Protein AF-A0A7C3D2A1-F1 (afdb_monomer_lite)

Sequence (240 aa):
MVGFVTWEFLVPFFSLLLLIPVDPVAFTLLFVGFMSLYECGYLVNDSAASCNESGGNRLGGLSIRKIEFCIIRLSLFLLIVISAISILGLNEVFLFIGSVLFTTSLLLLHSSPLLYRRKLMRMFSFTGLASYKYAPYILPFAGVVEGSKILMALFLCYGFPRVLIYGFRKFGGGESRAITAHQMTLQGAAIMAFFPLLVAASSDQTISSNAFFQVWVVSFVAWIGMRTLRKVRRMMAGET

Foldseek 3Di:
DPDPPDPLNVVLLVVCVLQAVDDNVLLVLLVLLLSLVVVLLVVVLLPQPVCVQVNPNPCVPDDDPSVVSNVVSVVSNVVSLVVSCVPQNDVLSVQLVVLSVVLSVLSVVLSDPVCLVPLVVNLVSLLVNLLSVSRNSQCSRLNDPLSNQLSVLSCQQRVVLVSVLVCCSSPNPPCSVVSVVCSVVSNLVSCLVRVVSNNVSGDDNPPCVVVVVVVSVVSVCVVVVVVVVVVVVCVVVVHD

Secondary structure (DSSP, 8-state):
------HHHHHHHHHHHHHS---HHHHHHHHHHHHHHHHHHHHHHHHSGGGGTTT--TTTT----HHHHHHHHHHHHHHHHHHHHHHH-HHHHHHHHHHHHHHHHHHHHHT-HHHHT-HHHHHHHHHHHHHHTTHHHHHHHHHHHHHHHHHHHHIIIIIHHHHHHHHHHHHS-TTHHHHHHTHHHHHHHHHHHHHHHHHHTSS-HHHHHHHHHHHHHHHHHHHHHHHHHHHHHHHHTT--

Radius of gyration: 19.34 Å; chains: 1; bounding box: 50×34×60 Å

pLDDT: mean 75.4, std 14.24, range [28.61, 95.12]

Structure (mmCIF, N/CA/C/O backbone):
data_AF-A0A7C3D2A1-F1
#
_entry.id   AF-A0A7C3D2A1-F1
#
loop_
_atom_site.group_PDB
_atom_site.id
_atom_site.type_symbol
_atom_site.label_atom_id
_atom_site.label_alt_id
_atom_site.label_comp_id
_atom_site.label_asym_id
_atom_site.label_entity_id
_atom_site.label_seq_id
_atom_site.pdbx_PDB_ins_code
_atom_site.Cartn_x
_atom_site.Cartn_y
_atom_site.Cartn_z
_atom_site.occupancy
_atom_site.B_iso_or_equiv
_atom_site.auth_seq_id
_atom_site.auth_comp_id
_atom_site.auth_asym_id
_atom_site.auth_atom_id
_atom_site.pdbx_PDB_model_num
ATOM 1 N N . MET A 1 1 ? 7.903 19.851 -1.828 1.00 28.61 1 MET A N 1
ATOM 2 C CA . MET A 1 1 ? 7.210 19.248 -0.671 1.00 28.61 1 MET A CA 1
ATOM 3 C C . MET A 1 1 ? 7.354 17.735 -0.799 1.00 28.61 1 MET A C 1
ATOM 5 O O . MET A 1 1 ? 6.804 17.173 -1.737 1.00 28.61 1 MET A O 1
ATOM 9 N N . VAL A 1 2 ? 8.192 17.093 0.024 1.00 32.50 2 VAL A N 1
ATOM 10 C CA . VAL A 1 2 ? 8.371 15.627 -0.003 1.00 32.50 2 VAL A CA 1
ATOM 11 C C . VAL A 1 2 ? 7.202 15.017 0.762 1.00 32.50 2 VAL A C 1
ATOM 13 O O . VAL A 1 2 ? 7.265 14.833 1.970 1.00 32.50 2 VAL A O 1
ATOM 16 N N . GLY A 1 3 ? 6.095 14.809 0.060 1.00 39.00 3 GLY A N 1
ATOM 17 C CA . GLY A 1 3 ? 5.045 13.900 0.491 1.00 39.00 3 GLY A CA 1
ATOM 18 C C . GLY A 1 3 ? 5.033 12.749 -0.496 1.00 39.00 3 GLY A C 1
ATOM 19 O O . GLY A 1 3 ? 4.715 12.955 -1.665 1.00 39.00 3 GLY A O 1
ATOM 20 N N . PHE A 1 4 ? 5.373 11.539 -0.051 1.00 53.09 4 PHE A N 1
ATOM 21 C CA . PHE A 1 4 ? 5.237 10.332 -0.879 1.00 53.09 4 PHE A CA 1
ATOM 22 C C . PHE A 1 4 ? 3.767 9.890 -1.015 1.00 53.09 4 PHE A C 1
ATOM 24 O O . PHE A 1 4 ? 3.473 8.840 -1.592 1.00 53.09 4 PHE A O 1
ATOM 31 N N . VAL A 1 5 ? 2.835 10.702 -0.504 1.00 54.78 5 VAL A N 1
ATOM 32 C CA . VAL A 1 5 ? 1.391 10.590 -0.703 1.00 54.78 5 VAL A CA 1
ATOM 33 C C . VAL A 1 5 ? 1.072 10.923 -2.161 1.00 54.78 5 VAL A C 1
ATOM 35 O O . VAL A 1 5 ? 0.779 12.055 -2.535 1.00 54.78 5 VAL A O 1
ATOM 38 N N . THR A 1 6 ? 1.174 9.913 -3.017 1.00 61.84 6 THR A N 1
ATOM 39 C CA . THR A 1 6 ? 0.730 9.999 -4.406 1.00 61.84 6 THR A CA 1
ATOM 40 C C . THR A 1 6 ? -0.774 9.739 -4.498 1.00 61.84 6 THR A C 1
ATOM 42 O O . THR A 1 6 ? -1.384 9.160 -3.592 1.00 61.84 6 THR A O 1
ATOM 45 N N . TRP A 1 7 ? -1.376 10.084 -5.642 1.00 57.16 7 TRP A N 1
ATOM 46 C CA . TRP A 1 7 ? -2.748 9.694 -6.014 1.00 57.16 7 TRP A CA 1
ATOM 47 C C . TRP A 1 7 ? -3.055 8.212 -5.758 1.00 57.16 7 TRP A C 1
ATOM 49 O O . TRP A 1 7 ? -4.189 7.821 -5.515 1.00 57.16 7 TRP A O 1
ATOM 59 N N . GLU A 1 8 ? -2.023 7.380 -5.767 1.00 63.88 8 GLU A N 1
ATOM 60 C CA . GLU A 1 8 ? -2.102 5.941 -5.592 1.00 63.88 8 GLU A CA 1
ATOM 61 C C . GLU A 1 8 ? -2.313 5.495 -4.131 1.00 63.88 8 GLU A C 1
ATOM 63 O O . GLU A 1 8 ? -2.604 4.327 -3.871 1.00 63.88 8 GLU A O 1
ATOM 68 N N . PHE A 1 9 ? -2.136 6.400 -3.170 1.00 65.81 9 PHE A N 1
ATOM 69 C CA . PHE A 1 9 ? -2.576 6.215 -1.788 1.00 65.81 9 PHE A CA 1
ATOM 70 C C . PHE A 1 9 ? -3.923 6.877 -1.546 1.00 65.81 9 PHE A C 1
ATOM 72 O O . PHE A 1 9 ? -4.768 6.283 -0.889 1.00 65.81 9 PHE A O 1
ATOM 79 N N . LEU A 1 10 ? -4.125 8.070 -2.111 1.00 68.12 10 LEU A N 1
ATOM 80 C CA . LEU A 1 10 ? -5.332 8.859 -1.886 1.00 68.12 10 LEU A CA 1
ATOM 81 C C . LEU A 1 10 ? -6.575 8.209 -2.495 1.00 68.12 10 LEU A C 1
ATOM 83 O O . LEU A 1 10 ? -7.600 8.143 -1.830 1.00 68.12 10 LEU A O 1
ATOM 87 N N . VAL A 1 11 ? -6.498 7.682 -3.721 1.00 68.50 11 VAL A N 1
ATOM 88 C CA . VAL A 1 11 ? -7.666 7.069 -4.376 1.00 68.50 11 VAL A CA 1
ATOM 89 C C . VAL A 1 11 ? -8.168 5.839 -3.604 1.00 68.50 11 VAL A C 1
ATOM 91 O O . VAL A 1 11 ? -9.355 5.816 -3.279 1.00 68.50 11 VAL A O 1
ATOM 94 N N . PRO A 1 12 ? -7.323 4.852 -3.235 1.00 70.19 12 PRO A N 1
ATOM 95 C CA . PRO A 1 12 ? -7.759 3.753 -2.373 1.00 70.19 12 PRO A CA 1
ATOM 96 C C . PRO A 1 12 ? -8.243 4.230 -1.003 1.00 70.19 12 PRO A C 1
ATOM 98 O O . PRO A 1 12 ? -9.267 3.752 -0.537 1.00 70.19 12 PRO A O 1
ATOM 101 N N . PHE A 1 13 ? -7.561 5.199 -0.385 1.00 76.69 13 PHE A N 1
ATOM 102 C CA . PHE A 1 13 ? -7.949 5.754 0.914 1.00 76.69 13 PHE A CA 1
ATOM 103 C C . PHE A 1 13 ? -9.364 6.352 0.894 1.00 76.69 13 PHE A C 1
ATOM 105 O O . PHE A 1 13 ? -10.202 5.962 1.702 1.00 76.69 13 PHE A O 1
ATOM 112 N N . PHE A 1 14 ? -9.662 7.236 -0.063 1.00 69.94 14 PHE A N 1
ATOM 113 C CA . PHE A 1 14 ? -10.997 7.823 -0.199 1.00 69.94 14 PHE A CA 1
ATOM 114 C C . PHE A 1 14 ? -12.043 6.788 -0.611 1.00 69.94 14 PHE A C 1
ATOM 116 O O . PHE A 1 14 ? -13.164 6.838 -0.121 1.00 69.94 14 PHE A O 1
ATOM 123 N N . SER A 1 15 ? -11.679 5.818 -1.456 1.00 69.38 15 SER A N 1
ATOM 124 C CA . SER A 1 15 ? -12.588 4.718 -1.802 1.00 69.38 15 SER A CA 1
ATOM 125 C C . SER A 1 15 ? -12.971 3.915 -0.558 1.00 69.38 15 SER A C 1
ATOM 127 O O . SER A 1 15 ? -14.133 3.581 -0.385 1.00 69.38 15 SER A O 1
ATOM 129 N N . LEU A 1 16 ? -12.024 3.652 0.344 1.00 72.25 16 LEU A N 1
ATOM 130 C CA . LEU A 1 16 ? -12.288 2.928 1.587 1.00 72.25 16 LEU A CA 1
ATOM 131 C C . LEU A 1 16 ? -13.117 3.744 2.578 1.00 72.25 16 LEU A C 1
ATOM 133 O O . LEU A 1 16 ? -14.036 3.184 3.159 1.00 72.25 16 LEU A O 1
ATOM 137 N N . LEU A 1 17 ? -12.856 5.048 2.719 1.00 72.94 17 LEU A N 1
ATOM 138 C CA . LEU A 1 17 ? -13.695 5.945 3.527 1.00 72.94 17 LEU A CA 1
ATOM 139 C C . LEU A 1 17 ? -15.156 5.977 3.054 1.00 72.94 17 LEU A C 1
ATOM 141 O O . LEU A 1 17 ? -16.054 6.173 3.863 1.00 72.94 17 LEU A O 1
ATOM 145 N N . LEU A 1 18 ? -15.392 5.813 1.750 1.00 68.38 18 LEU A N 1
ATOM 146 C CA . LEU A 1 18 ? -16.740 5.780 1.176 1.00 68.38 18 LEU A CA 1
ATOM 147 C C . LEU A 1 18 ? -17.407 4.401 1.277 1.00 68.38 18 LEU A C 1
ATOM 149 O O . LEU A 1 18 ? -18.631 4.320 1.256 1.00 68.38 18 LEU A O 1
ATOM 153 N N . LEU A 1 19 ? -16.619 3.324 1.330 1.00 66.50 19 LEU A N 1
ATOM 154 C CA . LEU A 1 19 ? -17.115 1.944 1.258 1.00 66.50 19 LEU A CA 1
ATOM 155 C C . LEU A 1 19 ? -17.215 1.255 2.619 1.00 66.50 19 LEU A C 1
ATOM 157 O O . LEU A 1 19 ? -18.007 0.324 2.764 1.00 66.50 19 LEU A O 1
ATOM 161 N N . ILE A 1 20 ? -16.406 1.669 3.593 1.00 69.31 20 ILE A N 1
ATOM 162 C CA . ILE A 1 20 ? -16.381 1.089 4.932 1.00 69.31 20 ILE A CA 1
ATOM 163 C C . ILE A 1 20 ? -16.939 2.136 5.901 1.00 69.31 20 ILE A C 1
ATOM 165 O O . ILE A 1 20 ? -16.410 3.248 5.941 1.00 69.31 20 ILE A O 1
ATOM 169 N N . PRO A 1 21 ? -17.976 1.811 6.692 1.00 70.12 21 PRO A N 1
ATOM 170 C CA . PRO A 1 21 ? -18.523 2.724 7.690 1.00 70.12 21 PRO A CA 1
ATOM 171 C C . PRO A 1 21 ? -17.549 2.845 8.871 1.00 70.12 21 PRO A C 1
ATOM 173 O O . PRO A 1 21 ? -17.683 2.164 9.885 1.00 70.12 21 PRO A O 1
ATOM 176 N N . VAL A 1 22 ? -16.530 3.689 8.716 1.00 77.94 22 VAL A N 1
ATOM 177 C CA . VAL A 1 22 ? -15.494 3.958 9.722 1.00 77.94 22 VAL A CA 1
ATOM 178 C C . VAL A 1 22 ? -15.544 5.408 10.171 1.00 77.94 22 VAL A C 1
ATOM 180 O O . VAL A 1 22 ? -15.921 6.290 9.400 1.00 77.94 22 VAL A O 1
ATOM 183 N N . ASP A 1 23 ? -15.107 5.668 11.404 1.00 85.69 23 ASP A N 1
ATOM 184 C CA . ASP A 1 23 ? -14.857 7.036 11.853 1.00 85.69 23 ASP A CA 1
ATOM 185 C C . ASP A 1 23 ? -13.746 7.654 10.974 1.00 85.69 23 ASP A C 1
ATOM 187 O O . ASP A 1 23 ? -12.600 7.181 11.001 1.00 85.69 23 ASP A O 1
ATOM 191 N N . PRO A 1 24 ? -14.050 8.707 10.190 1.00 83.69 24 PRO A N 1
ATOM 192 C CA . PRO A 1 24 ? -13.090 9.302 9.271 1.00 83.69 24 PRO A CA 1
ATOM 193 C C . PRO A 1 24 ? -11.898 9.930 9.997 1.00 83.69 24 PRO A C 1
ATOM 195 O O . PRO A 1 24 ? -10.798 9.960 9.438 1.00 83.69 24 PRO A O 1
ATOM 198 N N . VAL A 1 25 ? -12.076 10.408 11.232 1.00 87.94 25 VAL A N 1
ATOM 199 C CA . VAL A 1 25 ? -11.001 10.985 12.046 1.00 87.94 25 VAL A CA 1
ATOM 200 C C . VAL A 1 25 ? -10.033 9.886 12.449 1.00 87.94 25 VAL A C 1
ATOM 202 O O . VAL A 1 25 ? -8.837 9.996 12.175 1.00 87.94 25 VAL A O 1
ATOM 205 N N . ALA A 1 26 ? -10.542 8.797 13.025 1.00 88.50 26 ALA A N 1
ATOM 206 C CA . ALA A 1 26 ? -9.713 7.673 13.445 1.00 88.50 26 ALA A CA 1
ATOM 207 C C . ALA A 1 26 ? -9.004 7.012 12.251 1.00 88.50 26 ALA A C 1
ATOM 209 O O . ALA A 1 26 ? -7.806 6.730 12.308 1.00 88.50 26 ALA A O 1
ATOM 210 N N . PHE A 1 27 ? -9.708 6.834 11.131 1.00 88.88 27 PHE A N 1
ATOM 211 C CA . PHE A 1 27 ? -9.146 6.265 9.906 1.00 88.88 27 PHE A CA 1
ATOM 212 C C . PHE A 1 27 ? -8.029 7.141 9.319 1.00 88.88 27 PHE A C 1
ATOM 214 O O . PHE A 1 27 ? -6.955 6.644 8.969 1.00 88.88 27 PHE A O 1
ATOM 221 N N . THR A 1 28 ? -8.241 8.461 9.268 1.00 89.25 28 THR A N 1
ATOM 222 C CA . THR A 1 28 ? -7.220 9.423 8.821 1.00 89.25 28 THR A CA 1
ATOM 223 C C . THR A 1 28 ? -6.016 9.424 9.757 1.00 89.25 28 THR A C 1
ATOM 225 O O . THR A 1 28 ? -4.877 9.428 9.290 1.00 89.25 28 THR A O 1
ATOM 228 N N . LEU A 1 29 ? -6.248 9.371 11.071 1.00 91.12 29 LEU A N 1
ATOM 229 C CA . LEU A 1 29 ? -5.197 9.319 12.081 1.00 91.12 29 LEU A CA 1
ATOM 230 C C . LEU A 1 29 ? -4.290 8.094 11.867 1.00 91.12 29 LEU A C 1
ATOM 232 O O . LEU A 1 29 ? -3.072 8.246 11.744 1.00 91.12 29 LEU A O 1
ATOM 236 N N . LEU A 1 30 ? -4.873 6.896 11.734 1.00 92.62 30 LEU A N 1
ATOM 237 C CA . LEU A 1 30 ? -4.114 5.667 11.473 1.00 92.62 30 LEU A CA 1
ATOM 238 C C . LEU A 1 30 ? -3.381 5.710 10.128 1.00 92.62 30 LEU A C 1
ATOM 240 O O . LEU A 1 30 ? -2.230 5.276 10.039 1.00 92.62 30 LEU A O 1
ATOM 244 N N . PHE A 1 31 ? -4.002 6.268 9.086 1.00 90.75 31 PHE A N 1
ATOM 245 C CA . PHE A 1 31 ? -3.352 6.461 7.790 1.00 90.75 31 PHE A CA 1
ATOM 246 C C . PHE A 1 31 ? -2.110 7.352 7.902 1.00 90.75 31 PHE A C 1
ATOM 248 O O . PHE A 1 31 ? -1.045 6.974 7.413 1.00 90.75 31 PHE A O 1
ATOM 255 N N . VAL A 1 32 ? -2.206 8.499 8.583 1.00 90.06 32 VAL A N 1
ATOM 256 C CA . VAL A 1 32 ? -1.065 9.405 8.800 1.00 90.06 32 VAL A CA 1
ATOM 257 C C . VAL A 1 32 ? 0.026 8.724 9.628 1.00 90.06 32 VAL A C 1
ATOM 259 O O . VAL A 1 32 ? 1.213 8.852 9.306 1.00 90.06 32 VAL A O 1
ATOM 262 N N . GLY A 1 33 ? -0.353 7.953 10.650 1.00 91.69 33 GLY A N 1
ATOM 263 C CA . GLY A 1 33 ? 0.585 7.183 11.465 1.00 91.69 33 GLY A CA 1
ATOM 264 C C . GLY A 1 33 ? 1.358 6.175 10.623 1.00 91.69 33 GLY A C 1
ATOM 265 O O . GLY A 1 33 ? 2.589 6.189 10.604 1.00 91.69 33 GLY A O 1
ATOM 266 N N . PHE A 1 34 ? 0.644 5.357 9.851 1.00 92.88 34 PHE A N 1
ATOM 267 C CA . PHE A 1 34 ? 1.265 4.399 8.944 1.00 92.88 34 PHE A CA 1
ATOM 268 C C . PHE A 1 34 ? 2.169 5.085 7.917 1.00 92.88 34 PHE A C 1
ATOM 270 O O . PHE A 1 34 ? 3.320 4.682 7.762 1.00 92.88 34 PHE A O 1
ATOM 277 N N . MET A 1 35 ? 1.691 6.141 7.251 1.00 88.50 35 MET A N 1
ATOM 278 C CA . MET A 1 35 ? 2.477 6.872 6.254 1.00 88.50 35 MET A CA 1
ATOM 279 C C . MET A 1 35 ? 3.774 7.429 6.836 1.00 88.50 35 MET A C 1
ATOM 281 O O . MET A 1 35 ? 4.801 7.394 6.161 1.00 88.50 35 MET A O 1
ATOM 285 N N . SER A 1 36 ? 3.753 7.874 8.094 1.00 87.12 36 SER A N 1
ATOM 286 C CA . SER A 1 36 ? 4.939 8.402 8.769 1.00 87.12 36 SER A CA 1
ATOM 287 C C . SER A 1 36 ? 6.066 7.369 8.839 1.00 87.12 36 SER A C 1
ATOM 289 O O . SER A 1 36 ? 7.198 7.687 8.477 1.00 87.12 36 SER A O 1
ATOM 291 N N . LEU A 1 37 ? 5.765 6.122 9.217 1.00 88.56 37 LEU A N 1
ATOM 292 C CA . LEU A 1 37 ? 6.762 5.042 9.242 1.00 88.56 37 LEU A CA 1
ATOM 293 C C . LEU A 1 37 ? 7.042 4.445 7.861 1.00 88.56 37 LEU A C 1
ATOM 295 O O . LEU A 1 37 ? 8.182 4.083 7.560 1.00 88.56 37 LEU A O 1
ATOM 299 N N . TYR A 1 38 ? 6.027 4.367 7.001 1.00 87.00 38 TYR A N 1
ATOM 300 C CA . TYR A 1 38 ? 6.179 3.855 5.644 1.00 87.00 38 TYR A CA 1
ATOM 301 C C . TYR A 1 38 ? 7.205 4.685 4.863 1.00 87.00 38 TYR A C 1
ATOM 303 O O . TYR A 1 38 ? 8.084 4.120 4.213 1.00 87.00 38 TYR A O 1
ATOM 311 N N . GLU A 1 39 ? 7.172 6.015 4.987 1.00 83.88 39 GLU A N 1
ATOM 312 C CA . GLU A 1 39 ? 8.157 6.914 4.372 1.00 83.88 39 GLU A CA 1
ATOM 313 C C . GLU A 1 39 ? 9.588 6.676 4.871 1.00 83.88 39 GLU A C 1
ATOM 315 O O . GLU A 1 39 ? 10.522 6.695 4.067 1.00 83.88 39 GLU A O 1
ATOM 320 N N . CYS A 1 40 ? 9.781 6.383 6.161 1.00 85.00 40 CYS A N 1
ATOM 321 C CA . CYS A 1 40 ? 11.090 5.988 6.687 1.00 85.00 40 CYS A CA 1
ATOM 322 C C . CYS A 1 40 ? 11.599 4.711 6.011 1.00 85.00 40 CYS A C 1
ATOM 324 O O . CYS A 1 40 ? 12.756 4.648 5.597 1.00 85.00 40 CYS A O 1
ATOM 326 N N . GLY A 1 41 ? 10.731 3.712 5.843 1.00 81.81 41 GLY A N 1
ATOM 327 C CA . GLY A 1 41 ? 11.070 2.482 5.132 1.00 81.81 41 GLY A CA 1
ATOM 328 C C . GLY A 1 41 ? 11.443 2.721 3.664 1.00 81.81 41 GLY A C 1
ATOM 329 O O . GLY A 1 41 ? 12.383 2.101 3.166 1.00 81.81 41 GLY A O 1
ATOM 330 N N . TYR A 1 42 ? 10.780 3.660 2.977 1.00 78.38 42 TYR A N 1
ATOM 331 C CA . TYR A 1 42 ? 11.186 4.073 1.624 1.00 78.38 42 TYR A CA 1
ATOM 332 C C . TYR A 1 42 ? 12.534 4.768 1.610 1.00 78.38 42 TYR A C 1
ATOM 334 O O . TYR A 1 42 ? 13.337 4.477 0.735 1.00 78.38 42 TYR A O 1
ATOM 342 N N . LEU A 1 43 ? 12.809 5.643 2.576 1.00 79.50 43 LEU A N 1
ATOM 343 C CA . LEU A 1 43 ? 14.096 6.322 2.671 1.00 79.50 43 LEU A CA 1
ATOM 344 C C . LEU A 1 43 ? 15.246 5.324 2.887 1.00 79.50 43 LEU A C 1
ATOM 346 O O . LEU A 1 43 ? 16.320 5.469 2.296 1.00 79.50 43 LEU A O 1
ATOM 350 N N . VAL A 1 44 ? 15.017 4.284 3.695 1.00 78.88 44 VAL A N 1
ATOM 351 C CA . VAL A 1 44 ? 15.959 3.167 3.869 1.00 78.88 44 VAL A CA 1
ATOM 352 C C . VAL A 1 44 ? 16.123 2.391 2.559 1.00 78.88 44 VAL A C 1
ATOM 354 O O . VAL A 1 44 ? 17.252 2.169 2.129 1.00 78.88 44 VAL A O 1
ATOM 357 N N . ASN A 1 45 ? 15.027 2.042 1.881 1.00 76.06 45 ASN A N 1
ATOM 358 C CA . ASN A 1 45 ? 15.071 1.333 0.598 1.00 76.06 45 ASN A CA 1
ATOM 359 C C . ASN A 1 45 ? 15.789 2.134 -0.502 1.00 76.06 45 ASN A C 1
ATOM 361 O O . ASN A 1 45 ? 16.630 1.589 -1.206 1.00 76.06 45 ASN A O 1
ATOM 365 N N . ASP A 1 46 ? 15.512 3.432 -0.625 1.00 71.19 46 ASP A N 1
ATOM 366 C CA . ASP A 1 46 ? 16.113 4.310 -1.637 1.00 71.19 46 ASP A CA 1
ATOM 367 C C . ASP A 1 46 ? 17.615 4.521 -1.402 1.00 71.19 46 ASP A C 1
ATOM 369 O O . ASP A 1 46 ? 18.346 4.876 -2.326 1.00 71.19 46 ASP A O 1
ATOM 373 N N . SER A 1 47 ? 18.092 4.288 -0.176 1.00 68.44 47 SER A N 1
ATOM 374 C CA . SER A 1 47 ? 19.517 4.324 0.139 1.00 68.44 47 SER A CA 1
ATOM 375 C C . SER A 1 47 ? 20.220 2.973 0.125 1.00 68.44 47 SER A C 1
ATOM 377 O O . SER A 1 47 ? 21.450 2.939 0.185 1.00 68.44 47 SER A O 1
ATOM 379 N N . ALA A 1 48 ? 19.477 1.878 -0.022 1.00 63.97 48 ALA A N 1
ATOM 380 C CA . ALA A 1 48 ? 20.046 0.602 -0.415 1.00 63.97 48 ALA A CA 1
ATOM 381 C C . ALA A 1 48 ? 20.373 0.621 -1.920 1.00 63.97 48 ALA A C 1
ATOM 383 O O . ALA A 1 48 ? 19.732 1.308 -2.713 1.00 63.97 48 ALA A O 1
ATOM 384 N N . ALA A 1 49 ? 21.367 -0.164 -2.342 1.00 52.06 49 ALA A N 1
ATOM 385 C CA . ALA A 1 49 ? 21.839 -0.208 -3.731 1.00 52.06 49 ALA A CA 1
ATOM 386 C C . ALA A 1 49 ? 20.768 -0.625 -4.780 1.00 52.06 49 ALA A C 1
ATOM 388 O O . ALA A 1 49 ? 21.038 -0.550 -5.981 1.00 52.06 49 ALA A O 1
ATOM 389 N N . SER A 1 50 ? 19.549 -1.015 -4.365 1.00 50.03 50 SER A N 1
ATOM 390 C CA . SER A 1 50 ? 18.367 -1.251 -5.224 1.00 50.03 50 SER A CA 1
ATOM 391 C C . SER A 1 50 ? 18.010 -0.083 -6.131 1.00 50.03 50 SER A C 1
ATOM 393 O O . SER A 1 50 ? 17.403 -0.303 -7.186 1.00 50.03 50 SER A O 1
ATOM 395 N N . CYS A 1 51 ? 18.296 1.149 -5.708 1.00 47.88 51 CYS A N 1
ATOM 396 C CA . CYS A 1 51 ? 17.873 2.368 -6.394 1.00 47.88 51 CYS A CA 1
ATOM 397 C C . CYS A 1 51 ? 18.571 2.572 -7.752 1.00 47.88 51 CYS A C 1
ATOM 399 O O . CYS A 1 51 ? 17.975 3.136 -8.674 1.00 47.88 51 CYS A O 1
ATOM 401 N N . ASN A 1 52 ? 19.777 2.017 -7.920 1.00 48.75 52 ASN A N 1
ATOM 402 C CA . ASN A 1 52 ? 20.561 2.098 -9.159 1.00 48.75 52 ASN A CA 1
ATOM 403 C C . ASN A 1 52 ? 20.024 1.197 -10.284 1.00 48.75 52 ASN A C 1
ATOM 405 O O . ASN A 1 52 ? 20.356 1.384 -11.453 1.00 48.75 52 ASN A O 1
ATOM 409 N N . GLU A 1 53 ? 19.151 0.238 -9.976 1.00 52.16 53 GLU A N 1
ATOM 410 C CA . GLU A 1 53 ? 18.550 -0.631 -10.984 1.00 52.16 53 GLU A CA 1
ATOM 411 C C . GLU A 1 53 ? 17.384 0.078 -11.690 1.00 52.16 53 GLU A C 1
ATOM 413 O O . GLU A 1 53 ? 16.213 -0.136 -11.353 1.00 52.16 53 GLU A O 1
ATOM 418 N N . SER A 1 54 ? 17.680 0.904 -12.697 1.00 47.81 54 SER A N 1
ATOM 419 C CA . SER A 1 54 ? 16.717 1.552 -13.616 1.00 47.81 54 SER A CA 1
ATOM 420 C C . SER A 1 54 ? 15.600 2.372 -12.942 1.00 47.81 54 SER A C 1
ATOM 422 O O . SER A 1 54 ? 14.668 2.796 -13.621 1.00 47.81 54 SER A O 1
ATOM 424 N N . GLY A 1 55 ? 15.692 2.571 -11.619 1.00 48.47 55 GLY A N 1
ATOM 425 C CA . GLY A 1 55 ? 14.708 3.124 -10.683 1.00 48.47 55 GLY A CA 1
ATOM 426 C C . GLY A 1 55 ? 14.522 4.631 -10.791 1.00 48.47 55 GLY A C 1
ATOM 427 O O . GLY A 1 55 ? 13.396 5.120 -10.676 1.00 48.47 55 GLY A O 1
ATOM 428 N N . GLY A 1 56 ? 15.637 5.313 -11.061 1.00 51.19 56 GLY A N 1
ATOM 429 C CA . GLY A 1 56 ? 15.799 6.748 -10.867 1.00 51.19 56 GLY A CA 1
ATOM 430 C C . GLY A 1 56 ? 15.967 7.091 -9.383 1.00 51.19 56 GLY A C 1
ATOM 431 O O . GLY A 1 56 ? 15.389 6.441 -8.512 1.00 51.19 56 GLY A O 1
ATOM 432 N N . ASN A 1 57 ? 16.752 8.130 -9.095 1.00 54.12 57 ASN A N 1
ATOM 433 C CA . ASN A 1 57 ? 16.829 8.710 -7.759 1.00 54.12 57 ASN A CA 1
ATOM 434 C C . ASN A 1 57 ? 15.514 9.451 -7.461 1.00 54.12 57 ASN A C 1
ATOM 436 O O . ASN A 1 57 ? 15.303 10.558 -7.955 1.00 54.12 57 ASN A O 1
ATOM 440 N N . ARG A 1 58 ? 14.629 8.851 -6.656 1.00 56.12 58 ARG A N 1
ATOM 441 C CA . ARG A 1 58 ? 13.340 9.459 -6.273 1.00 56.12 58 ARG A CA 1
ATOM 442 C C . ARG A 1 58 ? 13.495 10.734 -5.451 1.00 56.12 58 ARG A C 1
ATOM 444 O O . ARG A 1 58 ? 12.603 11.574 -5.472 1.00 56.12 58 ARG A O 1
ATOM 451 N N . LEU A 1 59 ? 14.628 10.892 -4.771 1.00 58.66 59 LEU A N 1
ATOM 452 C CA . LEU A 1 59 ? 14.951 12.094 -4.011 1.00 58.66 59 LEU A CA 1
ATOM 453 C C . LEU A 1 59 ? 15.456 13.231 -4.907 1.00 58.66 59 LEU A C 1
ATOM 455 O O . LEU A 1 59 ? 15.668 14.331 -4.412 1.00 58.66 59 LEU A O 1
ATOM 459 N N . GLY A 1 60 ? 15.665 12.999 -6.210 1.00 56.28 60 GLY A N 1
ATOM 460 C CA . GLY A 1 60 ? 16.045 14.054 -7.155 1.00 56.28 60 GLY A CA 1
ATOM 461 C C . GLY A 1 60 ? 17.338 14.792 -6.786 1.00 56.28 60 GLY A C 1
ATOM 462 O O . GLY A 1 60 ? 17.487 15.958 -7.123 1.00 56.28 60 GLY A O 1
ATOM 463 N N . GLY A 1 61 ? 18.249 14.143 -6.053 1.00 58.16 61 GLY A N 1
ATOM 464 C CA . GLY A 1 61 ? 19.482 14.764 -5.552 1.00 58.16 61 GLY A CA 1
ATOM 465 C C . GLY A 1 61 ? 19.344 15.526 -4.227 1.00 58.16 61 GLY A C 1
ATOM 466 O O . GLY A 1 61 ? 20.338 16.056 -3.742 1.00 58.16 61 GLY A O 1
ATOM 467 N N . LEU A 1 62 ? 18.161 15.554 -3.605 1.00 60.44 62 LEU A N 1
ATOM 468 C CA . LEU A 1 62 ? 17.975 16.151 -2.281 1.00 60.44 62 LEU A CA 1
ATOM 469 C C . LEU A 1 62 ? 18.711 15.342 -1.206 1.00 60.44 62 LEU A C 1
ATOM 471 O O . LEU A 1 62 ? 18.497 14.136 -1.053 1.00 60.44 62 LEU A O 1
ATOM 475 N N . SER A 1 63 ? 19.545 16.024 -0.421 1.00 66.25 63 SER A N 1
ATOM 476 C CA . SER A 1 63 ? 20.164 15.458 0.774 1.00 66.25 63 SER A CA 1
ATOM 477 C C . SER A 1 63 ? 19.188 15.546 1.948 1.00 66.25 63 SER A C 1
ATOM 479 O O . SER A 1 63 ? 18.916 16.608 2.502 1.00 66.25 63 SER A O 1
ATOM 481 N N . ILE A 1 64 ? 18.626 14.403 2.339 1.00 71.94 64 ILE A N 1
ATOM 482 C CA . ILE A 1 64 ? 17.795 14.303 3.542 1.00 71.94 64 ILE A CA 1
ATOM 483 C C . ILE A 1 64 ? 18.677 13.837 4.699 1.00 71.94 64 ILE A C 1
ATOM 485 O O . ILE A 1 64 ? 19.346 12.803 4.602 1.00 71.94 64 ILE A O 1
ATOM 489 N N . ARG A 1 65 ? 18.646 14.565 5.823 1.00 82.50 65 ARG A N 1
ATOM 490 C CA . ARG A 1 65 ? 19.221 14.111 7.097 1.00 82.50 65 ARG A CA 1
ATOM 491 C C . ARG A 1 65 ? 18.390 12.944 7.632 1.00 82.50 65 ARG A C 1
ATOM 493 O O . ARG A 1 65 ? 17.416 13.127 8.355 1.00 82.50 65 ARG A O 1
ATOM 500 N N . LYS A 1 66 ? 18.754 11.729 7.217 1.00 81.38 66 LYS A N 1
ATOM 501 C CA . LYS A 1 66 ? 17.936 10.518 7.403 1.00 81.38 66 LYS A CA 1
ATOM 502 C C . LYS A 1 66 ? 17.572 10.245 8.858 1.00 81.38 66 LYS A C 1
ATOM 504 O O . LYS A 1 66 ? 16.432 9.903 9.136 1.00 81.38 66 LYS A O 1
ATOM 509 N N . ILE A 1 67 ? 18.536 10.402 9.765 1.00 86.06 67 ILE A N 1
ATOM 510 C CA . ILE A 1 67 ? 18.341 10.133 11.194 1.00 86.06 67 ILE A CA 1
ATOM 511 C C . ILE A 1 67 ? 17.298 11.094 11.770 1.00 86.06 67 ILE A C 1
ATOM 513 O O . ILE A 1 67 ? 16.313 10.641 12.339 1.00 86.06 67 ILE A O 1
ATOM 517 N N . GLU A 1 68 ? 17.468 12.400 11.553 1.00 87.00 68 GLU A N 1
ATOM 518 C CA . GLU A 1 68 ? 16.524 13.423 12.020 1.00 87.00 68 GLU A CA 1
ATOM 519 C C . GLU A 1 68 ? 15.120 13.202 11.439 1.00 87.00 68 GLU A C 1
ATOM 521 O O . GLU A 1 68 ? 14.136 13.222 12.176 1.00 87.00 68 GLU A O 1
ATOM 526 N N . PHE A 1 69 ? 15.021 12.902 10.138 1.00 87.25 69 PHE A N 1
ATOM 527 C CA . PHE A 1 69 ? 13.746 12.586 9.492 1.00 87.25 69 PHE A CA 1
ATOM 528 C C . PHE A 1 69 ? 13.058 11.377 10.143 1.00 87.25 69 PHE A C 1
ATOM 530 O O . PHE A 1 69 ? 11.875 11.445 10.475 1.00 87.25 69 PHE A O 1
ATOM 537 N N . CYS A 1 70 ? 13.793 10.284 10.365 1.00 88.06 70 CYS A N 1
ATOM 538 C CA . CYS A 1 70 ? 13.251 9.089 11.007 1.00 88.06 70 CYS A CA 1
ATOM 539 C C . CYS A 1 70 ? 12.834 9.340 12.459 1.00 88.06 70 CYS A C 1
ATOM 541 O O . CYS A 1 70 ? 11.792 8.835 12.864 1.00 88.06 70 CYS A O 1
ATOM 543 N N . ILE A 1 71 ? 13.591 10.137 13.220 1.00 90.81 71 ILE A N 1
ATOM 544 C CA . ILE A 1 71 ? 13.228 10.509 14.596 1.00 90.81 71 ILE A CA 1
ATOM 545 C C . ILE A 1 71 ? 11.900 11.269 14.599 1.00 90.81 71 ILE A C 1
ATOM 547 O O . ILE A 1 71 ? 10.977 10.859 15.295 1.00 90.81 71 ILE A O 1
ATOM 551 N N . ILE A 1 72 ? 11.762 12.311 13.772 1.00 90.62 72 ILE A N 1
ATOM 552 C CA . ILE A 1 72 ? 10.530 13.115 13.693 1.00 90.62 72 ILE A CA 1
ATOM 553 C C . ILE A 1 72 ? 9.326 12.238 13.324 1.00 90.62 72 ILE A C 1
ATOM 555 O O . ILE A 1 72 ? 8.266 12.327 13.947 1.00 90.62 72 ILE A O 1
ATOM 559 N N . ARG A 1 73 ? 9.480 11.365 12.324 1.00 90.62 73 ARG A N 1
ATOM 560 C CA . ARG A 1 73 ? 8.412 10.463 11.876 1.00 90.62 73 ARG A CA 1
ATOM 561 C C . ARG A 1 73 ? 8.051 9.405 12.916 1.00 90.62 73 ARG A C 1
ATOM 563 O O . ARG A 1 73 ? 6.869 9.108 13.073 1.00 90.62 73 ARG A O 1
ATOM 570 N N . LEU A 1 74 ? 9.034 8.872 13.640 1.00 91.88 74 LEU A N 1
ATOM 571 C CA . LEU A 1 74 ? 8.803 7.930 14.731 1.00 91.88 74 LEU A CA 1
ATOM 572 C C . LEU A 1 74 ? 8.075 8.607 15.898 1.00 91.88 74 LEU A C 1
ATOM 574 O O . LEU A 1 74 ? 7.113 8.045 16.412 1.00 91.88 74 LEU A O 1
ATOM 578 N N . SER A 1 75 ? 8.463 9.828 16.273 1.00 93.19 75 SER A N 1
ATOM 579 C CA . SER A 1 75 ? 7.761 10.610 17.297 1.00 93.19 75 SER A CA 1
ATOM 580 C C . SER A 1 75 ? 6.307 10.884 16.910 1.00 93.19 75 SER A C 1
ATOM 582 O O . SER A 1 75 ? 5.416 10.712 17.738 1.00 93.19 75 SER A O 1
ATOM 584 N N . LEU A 1 76 ? 6.046 11.243 15.647 1.00 93.31 76 LEU A N 1
ATOM 585 C CA . LEU A 1 76 ? 4.685 11.431 15.137 1.00 93.31 76 LEU A CA 1
ATOM 586 C C . LEU A 1 76 ? 3.871 10.130 15.178 1.00 93.31 76 LEU A C 1
ATOM 588 O O . LEU A 1 76 ? 2.716 10.145 15.596 1.00 93.31 76 LEU A O 1
ATOM 592 N N . PHE A 1 77 ? 4.468 9.004 14.782 1.00 94.25 77 PHE A N 1
ATOM 593 C CA . PHE A 1 77 ? 3.820 7.698 14.876 1.00 94.25 77 PHE A CA 1
ATOM 594 C C . PHE A 1 77 ? 3.448 7.349 16.320 1.00 94.25 77 PHE A C 1
ATOM 596 O O . PHE A 1 77 ? 2.318 6.941 16.571 1.00 94.25 77 PHE A O 1
ATOM 603 N N . LEU A 1 78 ? 4.364 7.549 17.273 1.00 94.75 78 LEU A N 1
ATOM 604 C CA . LEU A 1 78 ? 4.107 7.287 18.690 1.00 94.75 78 LEU A CA 1
ATOM 605 C C . LEU A 1 78 ? 2.992 8.180 19.242 1.00 94.75 78 LEU A C 1
ATOM 607 O O . LEU A 1 78 ? 2.111 7.682 19.938 1.00 94.75 78 LEU A O 1
ATOM 611 N N . LEU A 1 79 ? 2.987 9.470 18.890 1.00 94.81 79 LEU A N 1
ATOM 612 C CA . LEU A 1 79 ? 1.909 10.386 19.263 1.00 94.81 79 LEU A CA 1
ATOM 613 C C . LEU A 1 79 ? 0.558 9.888 18.734 1.00 94.81 79 LEU A C 1
ATOM 615 O O . LEU A 1 79 ? -0.410 9.829 19.484 1.00 94.81 79 LEU A O 1
ATOM 619 N N . ILE A 1 80 ? 0.513 9.468 17.469 1.00 93.69 80 ILE A N 1
ATOM 620 C CA . ILE A 1 80 ? -0.691 8.916 16.840 1.00 93.69 80 ILE A CA 1
ATOM 621 C C . ILE A 1 80 ? -1.148 7.632 17.525 1.00 93.69 80 ILE A C 1
ATOM 623 O O . ILE A 1 80 ? -2.340 7.485 17.767 1.00 93.69 80 ILE A O 1
ATOM 627 N N . VAL A 1 81 ? -0.232 6.728 17.874 1.00 93.94 81 VAL A N 1
ATOM 628 C CA . VAL A 1 81 ? -0.558 5.507 18.623 1.00 93.94 81 VAL A CA 1
ATOM 629 C C . VAL A 1 81 ? -1.206 5.861 19.961 1.00 93.94 81 VAL A C 1
ATOM 631 O O . VAL A 1 81 ? -2.262 5.324 20.275 1.00 93.94 81 VAL A O 1
ATOM 634 N N . ILE A 1 82 ? -0.629 6.800 20.717 1.00 93.88 82 ILE A N 1
ATOM 635 C CA . ILE A 1 82 ? -1.176 7.236 22.010 1.00 93.88 82 ILE A CA 1
ATOM 636 C C . ILE A 1 82 ? -2.567 7.856 21.831 1.00 93.88 82 ILE A C 1
ATOM 638 O O . ILE A 1 82 ? -3.494 7.493 22.550 1.00 93.88 82 ILE A O 1
ATOM 642 N N . SER A 1 83 ? -2.740 8.750 20.854 1.00 92.19 83 SER A N 1
ATOM 643 C CA . SER A 1 83 ? -4.040 9.364 20.562 1.00 92.19 83 SER A CA 1
ATOM 644 C C . SER A 1 83 ? -5.081 8.344 20.091 1.00 92.19 83 SER A C 1
ATOM 646 O O . SER A 1 83 ? -6.247 8.449 20.464 1.00 92.19 83 SER A O 1
ATOM 648 N N . ALA A 1 84 ? -4.673 7.346 19.304 1.00 91.12 84 ALA A N 1
ATOM 649 C CA . ALA A 1 84 ? -5.558 6.310 18.782 1.00 91.12 84 ALA A CA 1
ATOM 650 C C . ALA A 1 84 ? -6.107 5.400 19.888 1.00 91.12 84 ALA A C 1
ATOM 652 O O . ALA A 1 84 ? -7.252 4.970 19.777 1.00 91.12 84 ALA A O 1
ATOM 653 N N . ILE A 1 85 ? -5.349 5.151 20.966 1.00 93.12 85 ILE A N 1
ATOM 654 C CA . ILE A 1 85 ? -5.817 4.338 22.107 1.00 93.12 85 ILE A CA 1
ATOM 655 C C . ILE A 1 85 ? -7.088 4.941 22.713 1.00 93.12 85 ILE A C 1
ATOM 657 O O . ILE A 1 85 ? -8.025 4.206 23.011 1.00 93.12 85 ILE A O 1
ATOM 661 N N . SER A 1 86 ? -7.147 6.268 22.839 1.00 90.19 86 SER A N 1
ATOM 662 C CA . SER A 1 86 ? -8.299 6.974 23.411 1.00 90.19 86 SER A CA 1
ATOM 663 C C . SER A 1 86 ? -9.553 6.934 22.533 1.00 90.19 86 SER A C 1
ATOM 665 O O . SER A 1 86 ? -10.643 7.170 23.042 1.00 90.19 86 SER A O 1
ATOM 667 N N . ILE A 1 87 ? -9.405 6.682 21.228 1.00 91.12 87 ILE A N 1
ATOM 668 C CA . ILE A 1 87 ? -10.507 6.725 20.251 1.00 91.12 87 ILE A CA 1
ATOM 669 C C . ILE A 1 87 ? -10.976 5.313 19.891 1.00 91.12 87 ILE A C 1
ATOM 671 O O . ILE A 1 87 ? -12.173 5.058 19.826 1.00 91.12 87 ILE A O 1
ATOM 675 N N . LEU A 1 88 ? -10.033 4.404 19.639 1.00 89.94 88 LEU A N 1
ATOM 676 C CA . LEU A 1 88 ? -10.299 3.075 19.089 1.00 89.94 88 LEU A CA 1
ATOM 677 C C . LEU A 1 88 ? -10.239 1.960 20.131 1.00 89.94 88 LEU A C 1
ATOM 679 O O . LEU A 1 88 ? -10.824 0.912 19.902 1.00 89.94 88 LEU A O 1
ATOM 683 N N . GLY A 1 89 ? -9.555 2.173 21.258 1.00 91.94 89 GLY A N 1
ATOM 684 C CA . GLY A 1 89 ? -9.258 1.117 22.222 1.00 91.94 89 GLY A CA 1
ATOM 685 C C . GLY A 1 89 ? -7.938 0.392 21.942 1.00 91.94 89 GLY A C 1
ATOM 686 O O . GLY A 1 89 ? -7.242 0.628 20.952 1.00 91.94 89 GLY A O 1
ATOM 687 N N . LEU A 1 90 ? -7.537 -0.471 22.880 1.00 93.62 90 LEU A N 1
ATOM 688 C CA . LEU A 1 90 ? -6.228 -1.132 22.844 1.00 93.62 90 LEU A CA 1
ATOM 689 C C . LEU A 1 90 ? -6.127 -2.211 21.757 1.00 93.62 90 LEU A C 1
ATOM 691 O O . LEU A 1 90 ? -5.078 -2.330 21.128 1.00 93.62 90 LEU A O 1
ATOM 695 N N . ASN A 1 91 ? -7.182 -2.995 21.528 1.00 92.44 91 ASN A N 1
ATOM 696 C CA . ASN A 1 91 ? -7.131 -4.153 20.627 1.00 92.44 91 ASN A CA 1
ATOM 697 C C . ASN A 1 91 ? -6.889 -3.720 19.173 1.00 92.44 91 ASN A C 1
ATOM 699 O O . ASN A 1 91 ? -6.035 -4.264 18.471 1.00 92.44 91 ASN A O 1
ATOM 703 N N . GLU A 1 92 ? -7.599 -2.687 18.750 1.00 92.31 92 GLU A N 1
ATOM 704 C CA . GLU A 1 92 ? -7.564 -2.056 17.439 1.00 92.31 92 GLU A CA 1
ATOM 705 C C . GLU A 1 92 ? -6.194 -1.417 17.195 1.00 92.31 92 GLU A C 1
ATOM 707 O O . GLU A 1 92 ? -5.596 -1.580 16.128 1.00 92.31 92 GLU A O 1
ATOM 712 N N . VAL A 1 93 ? -5.640 -0.755 18.216 1.00 94.06 93 VAL A N 1
ATOM 713 C CA . VAL A 1 93 ? -4.290 -0.183 18.165 1.00 94.06 93 VAL A CA 1
ATOM 714 C C . VAL A 1 93 ? -3.217 -1.271 18.102 1.00 94.06 93 VAL A C 1
ATOM 716 O O . VAL A 1 93 ? -2.253 -1.123 17.351 1.00 94.06 93 VAL A O 1
ATOM 719 N N . PHE A 1 94 ? -3.371 -2.391 18.810 1.00 94.19 94 PHE A N 1
ATOM 720 C CA . PHE A 1 94 ? -2.448 -3.520 18.676 1.00 94.19 94 PHE A CA 1
ATOM 721 C C . PHE A 1 94 ? -2.490 -4.129 17.273 1.00 94.19 94 PHE A C 1
ATOM 723 O O . PHE A 1 94 ? -1.432 -4.407 16.702 1.00 94.19 94 PHE A O 1
ATOM 730 N N . LEU A 1 95 ? -3.679 -4.280 16.680 1.00 93.19 95 LEU A N 1
ATOM 731 C CA . LEU A 1 95 ? -3.826 -4.713 15.287 1.00 93.19 95 LEU A CA 1
ATOM 732 C C . LEU A 1 95 ? -3.159 -3.729 14.318 1.00 93.19 95 LEU A C 1
ATOM 734 O O . LEU A 1 95 ? -2.454 -4.157 13.398 1.00 93.19 95 LEU A O 1
ATOM 738 N N . PHE A 1 96 ? -3.320 -2.423 14.543 1.00 95.12 96 PHE A N 1
ATOM 739 C CA . PHE A 1 96 ? -2.639 -1.376 13.780 1.00 95.12 96 PHE A CA 1
ATOM 740 C C . PHE A 1 96 ? -1.117 -1.509 13.887 1.00 95.12 96 PHE A C 1
ATOM 742 O O . PHE A 1 96 ? -0.436 -1.639 12.873 1.00 95.12 96 PHE A O 1
ATOM 749 N N . ILE A 1 97 ? -0.562 -1.552 15.099 1.00 94.94 97 ILE A N 1
ATOM 750 C CA . ILE A 1 97 ? 0.887 -1.668 15.310 1.00 94.94 97 ILE A CA 1
ATOM 751 C C . ILE A 1 97 ? 1.422 -2.954 14.672 1.00 94.94 97 ILE A C 1
ATOM 753 O O . ILE A 1 97 ? 2.407 -2.906 13.937 1.00 94.94 97 ILE A O 1
ATOM 757 N N . GLY A 1 98 ? 0.765 -4.094 14.896 1.00 94.25 98 GLY A N 1
ATOM 758 C CA . GLY A 1 98 ? 1.183 -5.382 14.342 1.00 94.25 98 GLY A CA 1
ATOM 759 C C . GLY A 1 98 ? 1.220 -5.381 12.812 1.00 94.25 98 GLY A C 1
ATOM 760 O O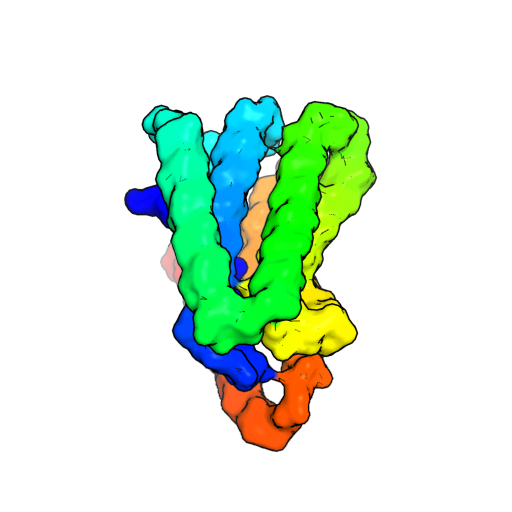 . GLY A 1 98 ? 2.187 -5.847 12.207 1.00 94.25 98 GLY A O 1
ATOM 761 N N . SER A 1 99 ? 0.214 -4.790 12.169 1.00 94.38 99 SER A N 1
ATOM 762 C CA . SER A 1 99 ? 0.161 -4.674 10.707 1.00 94.38 99 SER A CA 1
ATOM 763 C C . SER A 1 99 ? 1.142 -3.635 10.145 1.00 94.38 99 SER A C 1
ATOM 765 O O . SER A 1 99 ? 1.718 -3.853 9.074 1.00 94.38 99 SER A O 1
ATOM 767 N N . VAL A 1 100 ? 1.421 -2.546 10.868 1.00 94.31 100 VAL A N 1
ATOM 768 C CA . VAL A 1 100 ? 2.494 -1.592 10.529 1.00 94.31 100 VAL A CA 1
ATOM 769 C C . VAL A 1 100 ? 3.862 -2.267 10.599 1.00 94.31 100 VAL A C 1
ATOM 771 O O . VAL A 1 100 ? 4.662 -2.135 9.670 1.00 94.31 100 VAL A O 1
ATOM 774 N N . LEU A 1 101 ? 4.131 -3.027 11.661 1.00 92.38 101 LEU A N 1
ATOM 775 C CA . LEU A 1 101 ? 5.374 -3.780 11.804 1.00 92.38 101 LEU A CA 1
ATOM 776 C C . LEU A 1 101 ? 5.510 -4.807 10.681 1.00 92.38 101 LEU A C 1
ATOM 778 O O . LEU A 1 101 ? 6.527 -4.814 9.997 1.00 92.38 101 LEU A O 1
ATOM 782 N N . PHE A 1 102 ? 4.466 -5.592 10.411 1.00 92.81 102 PHE A N 1
ATOM 783 C CA . PHE A 1 102 ? 4.464 -6.578 9.332 1.00 92.81 102 PHE A CA 1
ATOM 784 C C . PHE A 1 102 ? 4.767 -5.956 7.959 1.00 92.81 102 PHE A C 1
ATOM 786 O O . PHE A 1 102 ? 5.658 -6.414 7.239 1.00 92.81 102 PHE A O 1
ATOM 793 N N . THR A 1 103 ? 4.065 -4.880 7.595 1.00 92.00 103 THR A N 1
ATOM 794 C CA . THR A 1 103 ? 4.271 -4.190 6.310 1.00 92.00 103 THR A CA 1
ATOM 795 C C . THR A 1 103 ? 5.652 -3.547 6.206 1.00 92.00 103 THR A C 1
ATOM 797 O O . THR A 1 103 ? 6.286 -3.614 5.150 1.00 92.00 103 THR A O 1
ATOM 800 N N . THR A 1 104 ? 6.158 -2.982 7.302 1.00 89.56 104 THR A N 1
ATOM 801 C CA . THR A 1 104 ? 7.510 -2.412 7.368 1.00 89.56 104 THR A CA 1
ATOM 802 C C . THR A 1 104 ? 8.572 -3.504 7.254 1.00 89.56 104 THR A C 1
ATOM 804 O O . THR A 1 104 ? 9.519 -3.356 6.483 1.00 89.56 104 THR A O 1
ATOM 807 N N . SER A 1 105 ? 8.400 -4.642 7.928 1.00 89.25 105 SER A N 1
ATOM 808 C CA . SER A 1 105 ? 9.282 -5.806 7.801 1.00 89.25 105 SER A CA 1
ATOM 809 C C . SER A 1 105 ? 9.308 -6.345 6.373 1.00 89.25 105 SER A C 1
ATOM 811 O O . SER A 1 105 ? 10.387 -6.645 5.869 1.00 89.25 105 SER A O 1
ATOM 813 N N . LEU A 1 106 ? 8.164 -6.408 5.680 1.00 89.69 106 LEU A N 1
ATOM 814 C CA . LEU A 1 106 ? 8.113 -6.773 4.259 1.00 89.69 106 LEU A CA 1
ATOM 815 C C . LEU A 1 106 ? 8.877 -5.782 3.377 1.00 89.69 106 LEU A C 1
ATOM 817 O O . LEU A 1 106 ? 9.588 -6.201 2.465 1.00 89.69 106 LEU A O 1
ATOM 821 N N . LEU A 1 107 ? 8.759 -4.480 3.647 1.00 87.62 107 LEU A N 1
ATOM 822 C CA . LEU A 1 107 ? 9.485 -3.442 2.915 1.00 87.62 107 LEU A CA 1
ATOM 823 C C . LEU A 1 107 ? 11.001 -3.559 3.130 1.00 87.62 107 LEU A C 1
ATOM 825 O O . LEU A 1 107 ? 11.762 -3.535 2.162 1.00 87.62 107 LEU A O 1
ATOM 829 N N . LEU A 1 108 ? 11.445 -3.751 4.373 1.00 85.88 108 LEU A N 1
ATOM 830 C CA . LEU A 1 108 ? 12.857 -3.962 4.704 1.00 85.88 108 LEU A CA 1
ATOM 831 C C . LEU A 1 108 ? 13.392 -5.260 4.088 1.00 85.88 108 LEU A C 1
ATOM 833 O O . LEU A 1 108 ? 14.468 -5.261 3.491 1.00 85.88 108 LEU A O 1
ATOM 837 N N . LEU A 1 109 ? 12.615 -6.343 4.156 1.00 86.44 109 LEU A N 1
ATOM 838 C CA . LEU A 1 109 ? 12.943 -7.618 3.525 1.00 86.44 109 LEU A CA 1
ATOM 839 C C . LEU A 1 109 ? 13.087 -7.455 2.007 1.00 86.44 109 LEU A C 1
ATOM 841 O O . LEU A 1 109 ? 14.078 -7.908 1.440 1.00 86.44 109 LEU A O 1
ATOM 845 N N . HIS A 1 110 ? 12.150 -6.761 1.353 1.00 85.31 110 HIS A N 1
ATOM 846 C CA . HIS A 1 110 ? 12.207 -6.470 -0.082 1.00 85.31 110 HIS A CA 1
ATOM 847 C C . HIS A 1 110 ? 13.446 -5.651 -0.476 1.00 85.31 110 HIS A C 1
ATOM 849 O O . HIS A 1 110 ? 13.992 -5.833 -1.564 1.00 85.31 110 HIS A O 1
ATOM 855 N N . SER A 1 111 ? 13.895 -4.774 0.422 1.00 78.94 111 SER A N 1
ATOM 856 C CA . SER A 1 111 ? 15.079 -3.921 0.251 1.00 78.94 111 SER A CA 1
ATOM 857 C C . SER A 1 111 ? 16.397 -4.653 0.550 1.00 78.94 111 SER A C 1
ATOM 859 O O . SER A 1 111 ? 17.482 -4.104 0.338 1.00 78.94 111 SER A O 1
ATOM 861 N N . SER A 1 112 ? 16.329 -5.889 1.054 1.00 82.56 112 SER A N 1
ATOM 862 C CA . SER A 1 112 ? 17.499 -6.649 1.485 1.00 82.56 112 SER A CA 1
ATOM 863 C C . SER A 1 112 ? 18.380 -7.082 0.305 1.00 82.56 112 SER A C 1
ATOM 865 O O . SER A 1 112 ? 17.876 -7.659 -0.667 1.00 82.56 112 SER A O 1
ATOM 867 N N . PRO A 1 113 ? 19.716 -6.942 0.425 1.00 76.19 113 PRO A N 1
ATOM 868 C CA . PRO A 1 113 ? 20.674 -7.470 -0.542 1.00 76.19 113 PRO A CA 1
ATOM 869 C C . PRO A 1 113 ? 20.505 -8.953 -0.874 1.00 76.19 113 PRO A C 1
ATOM 871 O O . PRO A 1 113 ? 20.763 -9.381 -2.001 1.00 76.19 113 PRO A O 1
ATOM 874 N N . LEU A 1 114 ? 20.030 -9.733 0.098 1.00 78.25 114 LEU A N 1
ATOM 875 C CA . LEU A 1 114 ? 19.814 -11.172 -0.036 1.00 78.25 114 LEU A CA 1
ATOM 876 C C . LEU A 1 114 ? 18.739 -11.503 -1.081 1.00 78.25 114 LEU A C 1
ATOM 878 O O . LEU A 1 114 ? 18.845 -12.520 -1.772 1.00 78.25 114 LEU A O 1
ATOM 882 N N . LEU A 1 115 ? 17.726 -10.643 -1.235 1.00 78.00 115 LEU A N 1
ATOM 883 C CA . LEU A 1 115 ? 16.634 -10.859 -2.184 1.00 78.00 115 LEU A CA 1
ATOM 884 C C . LEU A 1 115 ? 16.936 -10.357 -3.599 1.00 78.00 115 LEU A C 1
ATOM 886 O O . LEU A 1 115 ? 16.297 -10.839 -4.535 1.00 78.00 115 LEU A O 1
ATOM 890 N N . TYR A 1 116 ? 17.935 -9.487 -3.811 1.00 71.88 116 TYR A N 1
ATOM 891 C CA . TYR A 1 116 ? 18.285 -9.022 -5.166 1.00 71.88 116 TYR A CA 1
ATOM 892 C C . TYR A 1 116 ? 18.633 -10.166 -6.108 1.00 71.88 116 TYR A C 1
ATOM 894 O O . TYR A 1 116 ? 18.223 -10.170 -7.267 1.00 71.88 116 TYR A O 1
ATOM 902 N N . ARG A 1 117 ? 19.353 -11.165 -5.595 1.00 71.94 117 ARG A N 1
ATOM 903 C CA . ARG A 1 117 ? 19.829 -12.302 -6.390 1.00 71.94 117 ARG A CA 1
ATOM 904 C C . ARG A 1 117 ? 18.739 -13.343 -6.664 1.00 71.94 117 ARG A C 1
ATOM 906 O O . ARG A 1 117 ? 18.934 -14.218 -7.500 1.00 71.94 117 ARG A O 1
ATOM 913 N N . ARG A 1 118 ? 17.587 -13.265 -5.989 1.00 83.31 118 ARG A N 1
ATOM 914 C CA . ARG A 1 118 ? 16.514 -14.270 -6.052 1.00 83.31 118 ARG A CA 1
ATOM 915 C C . ARG A 1 118 ? 15.243 -13.666 -6.646 1.00 83.31 118 ARG A C 1
ATOM 917 O O . ARG A 1 118 ? 14.347 -13.253 -5.914 1.00 83.31 118 ARG A O 1
ATOM 924 N N . LYS A 1 119 ? 15.146 -13.659 -7.983 1.00 80.88 119 LYS A N 1
ATOM 925 C CA . LYS A 1 119 ? 14.038 -13.041 -8.748 1.00 80.88 119 LYS A CA 1
ATOM 926 C C . LYS A 1 119 ? 12.646 -13.409 -8.209 1.00 80.88 119 LYS A C 1
ATOM 928 O O . LYS A 1 119 ? 11.833 -12.522 -7.966 1.00 80.88 119 LYS A O 1
ATOM 933 N N . LEU A 1 120 ? 12.402 -14.698 -7.957 1.00 81.19 120 LEU A N 1
ATOM 934 C CA . LEU A 1 120 ? 11.120 -15.193 -7.439 1.00 81.19 120 LEU A CA 1
ATOM 935 C C . LEU A 1 120 ? 10.807 -14.663 -6.034 1.00 81.19 120 LEU A C 1
ATOM 937 O O . LEU A 1 120 ? 9.719 -14.148 -5.801 1.00 81.19 120 LEU A O 1
ATOM 941 N N . MET A 1 121 ? 11.772 -14.703 -5.113 1.00 84.12 121 MET A N 1
ATOM 942 C CA . MET A 1 121 ? 11.585 -14.189 -3.748 1.00 84.12 121 MET A CA 1
ATOM 943 C C . MET A 1 121 ? 11.398 -12.667 -3.722 1.00 84.12 121 MET A C 1
ATOM 945 O O . MET A 1 121 ? 10.697 -12.118 -2.869 1.00 84.12 121 MET A O 1
ATOM 949 N N . ARG A 1 122 ? 11.998 -11.967 -4.687 1.00 83.12 122 ARG A N 1
ATOM 950 C CA . ARG A 1 122 ? 11.810 -10.532 -4.882 1.00 83.12 122 ARG A CA 1
ATOM 951 C C . ARG A 1 122 ? 10.406 -10.202 -5.396 1.00 83.12 122 ARG A C 1
ATOM 953 O O . ARG A 1 122 ? 9.789 -9.269 -4.892 1.00 83.12 122 ARG A O 1
ATOM 960 N N . MET A 1 123 ? 9.878 -10.996 -6.331 1.00 85.06 123 MET A N 1
ATOM 9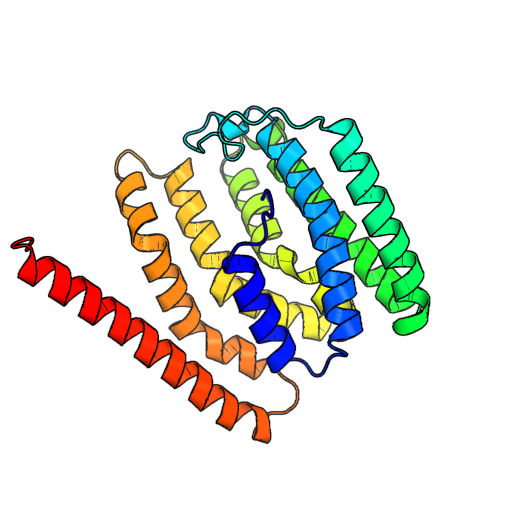61 C CA . MET A 1 123 ? 8.476 -10.904 -6.759 1.00 85.06 123 MET A CA 1
ATOM 962 C C . MET A 1 123 ? 7.513 -11.227 -5.618 1.00 85.06 123 MET A C 1
ATOM 964 O O . MET A 1 123 ? 6.536 -10.507 -5.429 1.00 85.06 123 MET A O 1
ATOM 968 N N . PHE A 1 124 ? 7.803 -12.260 -4.826 1.00 87.75 124 PHE A N 1
ATOM 969 C CA . PHE A 1 124 ? 6.962 -12.661 -3.701 1.00 87.75 124 PHE A CA 1
ATOM 970 C C . PHE A 1 124 ? 6.900 -11.579 -2.618 1.00 87.75 124 PHE A C 1
ATOM 972 O O . PHE A 1 124 ? 5.813 -11.171 -2.221 1.00 87.75 124 PHE A O 1
ATOM 979 N N . SER A 1 125 ? 8.049 -11.034 -2.203 1.00 89.25 125 SER A N 1
ATOM 980 C CA . SER A 1 125 ? 8.087 -9.938 -1.222 1.00 89.25 125 SER A CA 1
ATOM 981 C C . SER A 1 125 ? 7.405 -8.669 -1.739 1.00 89.25 125 SER A C 1
ATOM 983 O O . SER A 1 125 ? 6.683 -8.020 -0.985 1.00 89.25 125 SER A O 1
ATOM 985 N N . PHE A 1 126 ? 7.551 -8.342 -3.030 1.00 88.25 126 PHE A N 1
ATOM 986 C CA . PHE A 1 126 ? 6.840 -7.212 -3.631 1.00 88.25 126 PHE A CA 1
ATOM 987 C C . PHE A 1 126 ? 5.325 -7.434 -3.685 1.00 88.25 126 PHE A C 1
ATOM 989 O O . PHE A 1 126 ? 4.556 -6.521 -3.397 1.00 88.25 126 PHE A O 1
ATOM 996 N N . THR A 1 127 ? 4.892 -8.651 -4.018 1.00 90.19 127 THR A N 1
ATOM 997 C CA . THR A 1 127 ? 3.473 -9.033 -4.050 1.00 90.19 127 THR A CA 1
ATOM 998 C C . THR A 1 127 ? 2.865 -8.979 -2.656 1.00 90.19 127 THR A C 1
ATOM 1000 O O . THR A 1 127 ? 1.796 -8.397 -2.481 1.00 90.19 127 THR A O 1
ATOM 1003 N N . GLY A 1 128 ? 3.570 -9.498 -1.647 1.00 91.75 128 GLY A N 1
ATOM 1004 C CA . GLY A 1 128 ? 3.173 -9.379 -0.246 1.00 91.75 128 GLY A CA 1
ATOM 1005 C C . GLY A 1 128 ? 3.038 -7.917 0.175 1.00 91.75 128 GLY A C 1
ATOM 1006 O O . GLY A 1 128 ? 1.996 -7.519 0.691 1.00 91.75 128 GLY A O 1
ATOM 1007 N N . LEU A 1 129 ? 4.035 -7.082 -0.136 1.00 90.81 129 LEU A N 1
ATOM 1008 C CA . LEU A 1 129 ? 3.967 -5.650 0.150 1.00 90.81 129 LEU A CA 1
ATOM 1009 C C . LEU A 1 129 ? 2.771 -4.991 -0.552 1.00 90.81 129 LEU A C 1
ATOM 1011 O O . LEU A 1 129 ? 2.060 -4.219 0.076 1.00 90.81 129 LEU A O 1
ATOM 1015 N N . ALA A 1 130 ? 2.518 -5.307 -1.824 1.00 88.25 130 ALA A N 1
ATOM 1016 C CA . ALA A 1 130 ? 1.387 -4.774 -2.583 1.00 88.25 130 ALA A CA 1
ATOM 1017 C C . ALA A 1 130 ? 0.022 -5.239 -2.045 1.00 88.25 130 ALA A C 1
ATOM 1019 O O . ALA A 1 130 ? -0.948 -4.496 -2.166 1.00 88.25 130 ALA A O 1
ATOM 1020 N N . SER A 1 131 ? -0.044 -6.432 -1.449 1.00 89.31 131 SER A N 1
ATOM 1021 C CA . SER A 1 131 ? -1.274 -7.006 -0.888 1.00 89.31 131 SER A CA 1
ATOM 1022 C C . SER A 1 131 ? -1.621 -6.402 0.470 1.00 89.31 131 SER A C 1
ATOM 1024 O O . SER A 1 131 ? -2.770 -6.070 0.733 1.00 89.31 131 SER A O 1
ATOM 1026 N N . TYR A 1 132 ? -0.616 -6.215 1.327 1.00 91.12 132 TYR A N 1
ATOM 1027 C CA . TYR A 1 132 ? -0.824 -5.804 2.716 1.00 91.12 132 TYR A CA 1
ATOM 1028 C C . TYR A 1 132 ? -0.541 -4.325 2.979 1.00 91.12 132 TYR A C 1
ATOM 1030 O O . TYR A 1 132 ? -0.727 -3.869 4.102 1.00 91.12 132 TYR A O 1
ATOM 1038 N N . LYS A 1 133 ? -0.147 -3.542 1.966 1.00 90.06 133 LYS A N 1
ATOM 1039 C CA . LYS A 1 133 ? 0.150 -2.102 2.090 1.00 90.06 133 LYS A CA 1
ATOM 1040 C C . LYS A 1 133 ? -0.938 -1.304 2.817 1.00 90.06 133 LYS A C 1
ATOM 1042 O O . LYS A 1 133 ? -0.631 -0.310 3.461 1.00 90.06 133 LYS A O 1
ATOM 1047 N N . TYR A 1 134 ? -2.195 -1.710 2.672 1.00 88.62 134 TYR A N 1
ATOM 1048 C CA . TYR A 1 134 ? -3.351 -1.011 3.230 1.00 88.62 134 TYR A CA 1
ATOM 1049 C C . TYR A 1 134 ? -3.874 -1.648 4.528 1.00 88.62 134 TYR A C 1
ATOM 1051 O O . TYR A 1 134 ? -4.775 -1.107 5.157 1.00 88.62 134 TYR A O 1
ATOM 1059 N N . ALA A 1 135 ? -3.282 -2.765 4.967 1.00 91.50 135 ALA A N 1
ATOM 1060 C CA . ALA A 1 135 ? -3.698 -3.496 6.162 1.00 91.50 135 ALA A CA 1
ATOM 1061 C C . ALA A 1 135 ? -3.702 -2.644 7.444 1.00 91.50 135 ALA A C 1
ATOM 1063 O O . ALA A 1 135 ? -4.681 -2.758 8.182 1.00 91.50 135 ALA A O 1
ATOM 1064 N N . PRO A 1 136 ? -2.707 -1.758 7.685 1.00 92.56 136 PRO A N 1
ATOM 1065 C CA . PRO A 1 136 ? -2.651 -0.923 8.883 1.00 92.56 136 PRO A CA 1
ATOM 1066 C C . PRO A 1 136 ? -3.945 -0.221 9.251 1.00 92.56 136 PRO A C 1
ATOM 1068 O O . PRO A 1 136 ? -4.368 -0.283 10.392 1.00 92.56 136 PRO A O 1
ATOM 1071 N N . TYR A 1 137 ? -4.618 0.396 8.295 1.00 87.94 137 TYR A N 1
ATOM 1072 C CA . TYR A 1 137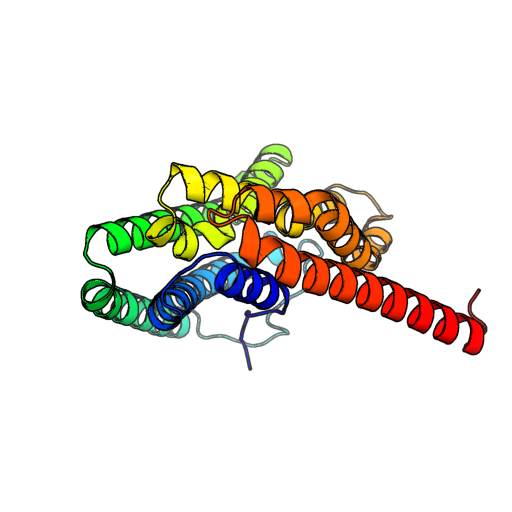 ? -5.817 1.181 8.574 1.00 87.94 137 TYR A CA 1
ATOM 1073 C C . TYR A 1 137 ? -7.110 0.475 8.142 1.00 87.94 137 TYR A C 1
ATOM 1075 O O . TYR A 1 137 ? -8.173 1.066 8.244 1.00 87.94 137 TYR A O 1
ATOM 1083 N N . ILE A 1 138 ? -7.044 -0.780 7.678 1.00 88.69 138 ILE A N 1
ATOM 1084 C CA . ILE A 1 138 ? -8.226 -1.599 7.344 1.00 88.69 138 ILE A CA 1
ATOM 1085 C C . ILE A 1 138 ? -8.514 -2.609 8.452 1.00 88.69 138 ILE A C 1
ATOM 1087 O O . ILE A 1 138 ? -9.646 -2.702 8.922 1.00 88.69 138 ILE A O 1
ATOM 1091 N N . LEU A 1 139 ? -7.497 -3.364 8.882 1.00 91.31 139 LEU A N 1
ATOM 1092 C CA . LEU A 1 139 ? -7.667 -4.448 9.853 1.00 91.31 139 LEU A CA 1
ATOM 1093 C C . LEU A 1 139 ? -8.216 -3.987 11.214 1.00 91.31 139 LEU A C 1
ATOM 1095 O O . LEU A 1 139 ? -9.026 -4.727 11.768 1.00 91.31 139 LEU A O 1
ATOM 1099 N N . PRO A 1 140 ? -7.858 -2.799 11.746 1.00 91.00 140 PRO A N 1
ATOM 1100 C CA . PRO A 1 140 ? -8.436 -2.311 12.999 1.00 91.00 140 PRO A CA 1
ATOM 1101 C C . PRO A 1 140 ? -9.948 -2.069 12.944 1.00 91.00 140 PRO A C 1
ATOM 1103 O O . PRO A 1 140 ? -10.591 -2.113 13.981 1.00 91.00 140 PRO A O 1
ATOM 1106 N N . PHE A 1 141 ? -10.520 -1.830 11.759 1.00 88.31 141 PHE A N 1
ATOM 1107 C CA . PHE A 1 141 ? -11.950 -1.533 11.606 1.00 88.31 141 PHE A CA 1
ATOM 1108 C C . PHE A 1 141 ? -12.757 -2.727 11.096 1.00 88.31 141 PHE A C 1
ATOM 1110 O O . PHE A 1 141 ? -13.860 -2.979 11.565 1.00 88.31 141 PHE A O 1
ATOM 1117 N N . ALA A 1 142 ? -12.219 -3.466 10.126 1.00 84.38 142 ALA A N 1
ATOM 1118 C CA . ALA A 1 142 ? -12.912 -4.592 9.500 1.00 84.38 142 ALA A CA 1
ATOM 1119 C C . ALA A 1 142 ? -12.607 -5.943 10.175 1.00 84.38 142 ALA A C 1
ATOM 1121 O O . ALA A 1 142 ? -13.207 -6.963 9.838 1.00 84.38 142 ALA A O 1
ATOM 1122 N N . GLY A 1 143 ? -11.638 -5.989 11.093 1.00 83.25 143 GLY A N 1
ATOM 1123 C CA . GLY A 1 143 ? -11.112 -7.238 11.633 1.00 83.25 143 GLY A CA 1
ATOM 1124 C C . GLY A 1 143 ? -10.351 -8.063 10.588 1.00 83.25 143 GLY A C 1
ATOM 1125 O O . GLY A 1 143 ? -10.174 -7.672 9.433 1.00 83.25 143 GLY A O 1
ATOM 1126 N N . VAL A 1 144 ? -9.861 -9.236 10.997 1.00 83.88 144 VAL A N 1
ATOM 1127 C CA . VAL A 1 144 ? -8.964 -10.053 10.159 1.00 83.88 144 VAL A CA 1
ATOM 1128 C C . VAL A 1 144 ? -9.693 -10.671 8.964 1.00 83.88 144 VAL A C 1
ATOM 1130 O O . VAL A 1 144 ? -9.167 -10.649 7.853 1.00 83.88 144 VAL A O 1
ATOM 1133 N N . VAL A 1 145 ? -10.896 -11.213 9.168 1.00 82.25 145 VAL A N 1
ATOM 1134 C CA . VAL A 1 145 ? -11.613 -11.979 8.134 1.00 82.25 145 VAL A CA 1
ATOM 1135 C C . VAL A 1 145 ? -12.149 -11.065 7.032 1.00 82.25 145 VAL A C 1
ATOM 1137 O O . VAL A 1 145 ? -11.768 -11.229 5.873 1.00 82.25 145 VAL A O 1
ATOM 1140 N N . GLU A 1 146 ? -12.972 -10.069 7.373 1.00 81.12 146 GLU A N 1
ATOM 1141 C CA . 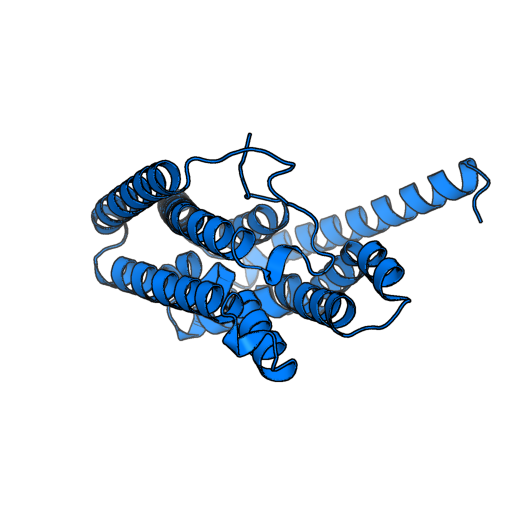GLU A 1 146 ? -13.502 -9.123 6.380 1.00 81.12 146 GLU A CA 1
ATOM 1142 C C . GLU A 1 146 ? -12.400 -8.211 5.834 1.00 81.12 146 GLU A C 1
ATOM 1144 O O . GLU A 1 146 ? -12.313 -7.987 4.625 1.00 81.12 146 GLU A O 1
ATOM 1149 N N . GLY A 1 147 ? -11.462 -7.790 6.689 1.00 83.00 147 GLY A N 1
ATOM 1150 C CA . GLY A 1 147 ? -10.294 -7.029 6.260 1.00 83.00 147 GLY A CA 1
ATOM 1151 C C . GLY A 1 147 ? -9.459 -7.761 5.208 1.00 83.00 147 GLY A C 1
ATOM 1152 O O . GLY A 1 147 ? -9.005 -7.133 4.254 1.00 83.00 147 GLY A O 1
ATOM 1153 N N . SER A 1 148 ? -9.319 -9.087 5.294 1.00 84.25 148 SER A N 1
ATOM 1154 C CA . SER A 1 148 ? -8.616 -9.877 4.270 1.00 84.25 148 SER A CA 1
ATOM 1155 C C . SER A 1 148 ? -9.331 -9.865 2.915 1.00 84.25 148 SER A C 1
ATOM 1157 O O . SER A 1 148 ? -8.665 -9.799 1.880 1.00 84.25 148 SER A O 1
ATOM 1159 N N . LYS A 1 149 ? -10.673 -9.873 2.890 1.00 80.50 149 LYS A N 1
ATOM 1160 C CA . LYS A 1 149 ? -11.453 -9.765 1.642 1.00 80.50 149 LYS A CA 1
ATOM 1161 C C . LYS A 1 149 ? -11.264 -8.394 0.996 1.00 80.50 149 LYS A C 1
ATOM 1163 O O . LYS A 1 149 ? -10.985 -8.310 -0.200 1.00 80.50 149 LYS A O 1
ATOM 1168 N N . ILE A 1 150 ? -11.333 -7.331 1.799 1.00 80.94 150 ILE A N 1
ATOM 1169 C CA . ILE A 1 150 ? -11.111 -5.951 1.347 1.00 80.94 150 ILE A CA 1
ATOM 1170 C C . ILE A 1 150 ? -9.683 -5.792 0.811 1.00 80.94 150 ILE A C 1
ATOM 1172 O O . ILE A 1 150 ? -9.483 -5.251 -0.277 1.00 80.94 150 ILE A O 1
ATOM 1176 N N . LEU A 1 151 ? -8.683 -6.311 1.528 1.00 87.00 151 LEU A N 1
ATOM 1177 C CA . LEU A 1 151 ? -7.283 -6.285 1.099 1.00 87.00 151 LEU A CA 1
ATOM 1178 C C . LEU A 1 151 ? -7.062 -7.041 -0.211 1.00 87.00 151 LEU A C 1
ATOM 1180 O O . LEU A 1 151 ? -6.355 -6.538 -1.082 1.00 87.00 151 LEU A O 1
ATOM 1184 N N . MET A 1 152 ? -7.690 -8.206 -0.387 1.00 85.56 152 MET A N 1
ATOM 1185 C CA . MET A 1 152 ? -7.635 -8.955 -1.644 1.00 85.56 152 MET A CA 1
ATOM 1186 C C . MET A 1 152 ? -8.222 -8.142 -2.801 1.00 85.56 152 MET A C 1
ATOM 1188 O O . MET A 1 152 ? -7.617 -8.032 -3.866 1.00 85.56 152 MET A O 1
ATOM 1192 N N . ALA A 1 153 ? -9.377 -7.519 -2.593 1.00 80.06 153 ALA A N 1
ATOM 1193 C CA . ALA A 1 153 ? -10.030 -6.730 -3.624 1.00 80.06 153 ALA A CA 1
ATOM 1194 C C . ALA A 1 153 ? -9.229 -5.451 -3.968 1.00 80.06 153 ALA A C 1
ATOM 1196 O O . ALA A 1 153 ? -9.070 -5.107 -5.144 1.00 80.06 153 ALA A O 1
ATOM 1197 N N . LEU A 1 154 ? -8.614 -4.800 -2.972 1.00 81.69 154 LEU A N 1
ATOM 1198 C CA . LEU A 1 154 ? -7.678 -3.688 -3.182 1.00 81.69 154 LEU A CA 1
ATOM 1199 C C . LEU A 1 154 ? -6.412 -4.134 -3.908 1.00 81.69 154 LEU A C 1
ATOM 1201 O O . LEU A 1 154 ? -5.914 -3.412 -4.776 1.00 81.69 154 LEU A O 1
ATOM 1205 N N . PHE A 1 155 ? -5.887 -5.311 -3.570 1.00 86.25 155 PHE A N 1
ATOM 1206 C CA . PHE A 1 155 ? -4.765 -5.898 -4.279 1.00 86.25 155 PHE A CA 1
ATOM 1207 C C . PHE A 1 155 ? -5.124 -6.075 -5.750 1.00 86.25 155 PHE A C 1
ATOM 1209 O O . PHE A 1 155 ? -4.407 -5.557 -6.595 1.00 86.25 155 PHE A O 1
ATOM 1216 N N . LEU A 1 156 ? -6.250 -6.702 -6.081 1.00 82.88 156 LEU A N 1
ATOM 1217 C CA . LEU A 1 156 ? -6.649 -6.907 -7.475 1.00 82.88 156 LEU A CA 1
ATOM 1218 C C . LEU A 1 156 ? -6.811 -5.587 -8.247 1.00 82.88 156 LEU A C 1
ATOM 1220 O O . LEU A 1 156 ? -6.331 -5.481 -9.374 1.00 82.88 156 LEU A O 1
ATOM 1224 N N . CYS A 1 157 ? -7.399 -4.557 -7.631 1.00 77.25 157 CYS A N 1
ATOM 1225 C CA . CYS A 1 157 ? -7.627 -3.264 -8.286 1.00 77.25 157 CYS A CA 1
ATOM 1226 C C . CYS A 1 157 ? -6.354 -2.409 -8.425 1.00 77.25 157 CYS A C 1
ATOM 1228 O O . CYS A 1 157 ? -6.139 -1.765 -9.454 1.00 77.25 157 CYS A O 1
ATOM 1230 N N . TYR A 1 158 ? -5.506 -2.376 -7.393 1.00 77.25 158 TYR A N 1
ATOM 1231 C CA . TYR A 1 158 ? -4.411 -1.402 -7.272 1.00 77.25 158 TYR A CA 1
ATOM 1232 C C . TYR A 1 158 ? -3.025 -2.040 -7.120 1.00 77.25 158 TYR A C 1
ATOM 1234 O O . TYR A 1 158 ? -2.035 -1.480 -7.598 1.00 77.25 158 TYR A O 1
ATOM 1242 N N . GLY A 1 159 ? -2.927 -3.193 -6.457 1.00 83.12 159 GLY A N 1
ATOM 1243 C CA . GLY A 1 159 ? -1.669 -3.895 -6.182 1.00 83.12 159 GLY A CA 1
ATOM 1244 C C . GLY A 1 159 ? -1.179 -4.762 -7.345 1.00 83.12 159 GLY A C 1
ATOM 1245 O O . GLY A 1 159 ? -0.025 -4.656 -7.756 1.00 83.12 159 GLY A O 1
ATOM 1246 N N . PHE A 1 160 ? -2.053 -5.573 -7.928 1.00 82.44 160 PHE A N 1
ATOM 1247 C CA . PHE A 1 160 ? -1.756 -6.527 -8.989 1.00 82.44 160 PHE A CA 1
ATOM 1248 C C . PHE A 1 160 ? -1.180 -5.860 -10.249 1.00 82.44 160 PHE A C 1
ATOM 1250 O O . PHE A 1 160 ? -0.107 -6.286 -10.690 1.00 82.44 160 PHE A O 1
ATOM 1257 N N . PRO A 1 161 ? -1.750 -4.753 -10.775 1.00 81.56 161 PRO A N 1
ATOM 1258 C CA . PRO A 1 161 ? -1.141 -4.030 -11.893 1.00 81.56 161 PRO A CA 1
ATOM 1259 C C . PRO A 1 161 ? 0.300 -3.598 -11.609 1.00 81.56 161 PRO A C 1
ATOM 1261 O O . PRO A 1 161 ? 1.156 -3.654 -12.490 1.00 81.56 161 PRO A O 1
ATOM 1264 N N . ARG A 1 162 ? 0.603 -3.211 -10.362 1.00 79.38 162 ARG A N 1
ATOM 1265 C CA . ARG A 1 162 ? 1.962 -2.821 -9.963 1.00 79.38 162 ARG A CA 1
ATOM 1266 C C . ARG A 1 162 ? 2.905 -4.002 -9.943 1.00 79.38 162 ARG A C 1
ATOM 1268 O O . ARG A 1 162 ? 4.047 -3.840 -10.351 1.00 79.38 162 ARG A O 1
ATOM 1275 N N . VAL A 1 163 ? 2.454 -5.156 -9.456 1.00 85.38 163 VAL A N 1
ATOM 1276 C CA . VAL A 1 163 ? 3.255 -6.387 -9.458 1.00 85.38 163 VAL A CA 1
ATOM 1277 C C . VAL A 1 163 ? 3.627 -6.763 -10.888 1.00 85.38 163 VAL A C 1
ATOM 1279 O O . VAL A 1 163 ? 4.796 -7.044 -11.146 1.00 85.38 163 VAL A O 1
ATOM 1282 N N . LEU A 1 164 ? 2.683 -6.668 -11.830 1.00 82.06 164 LEU A N 1
ATOM 1283 C CA . LEU A 1 164 ? 2.957 -6.897 -13.250 1.00 82.06 164 LEU A CA 1
ATOM 1284 C C . LEU A 1 164 ? 4.005 -5.918 -13.789 1.00 82.06 164 LEU A C 1
ATOM 1286 O O . LEU A 1 164 ? 5.035 -6.345 -14.303 1.00 82.06 164 LEU A O 1
ATOM 1290 N N . ILE A 1 165 ? 3.790 -4.609 -13.621 1.00 78.88 165 ILE A N 1
ATOM 1291 C CA . ILE A 1 165 ? 4.725 -3.575 -14.103 1.00 78.88 165 ILE A CA 1
ATOM 1292 C C . ILE A 1 165 ? 6.102 -3.740 -13.467 1.00 78.88 165 ILE A C 1
ATOM 1294 O O . ILE A 1 165 ? 7.117 -3.599 -14.141 1.00 78.88 165 ILE A O 1
ATOM 1298 N N . TYR A 1 166 ? 6.153 -4.056 -12.176 1.00 79.88 166 TYR A N 1
ATOM 1299 C CA . TYR A 1 166 ? 7.395 -4.326 -11.469 1.00 79.88 166 TYR A CA 1
ATOM 1300 C C . TYR A 1 166 ? 8.125 -5.532 -12.063 1.00 79.88 166 TYR A C 1
ATOM 1302 O O . TYR A 1 166 ? 9.323 -5.443 -12.341 1.00 79.88 166 TYR A O 1
ATOM 1310 N N . GLY A 1 167 ? 7.404 -6.630 -12.305 1.00 77.75 167 GLY A N 1
ATOM 1311 C CA . GLY A 1 167 ? 7.943 -7.829 -12.934 1.00 77.75 167 GLY A CA 1
ATOM 1312 C C . GLY A 1 167 ? 8.511 -7.534 -14.320 1.00 77.75 167 GLY A C 1
ATOM 1313 O O . GLY A 1 167 ? 9.665 -7.859 -14.592 1.00 77.75 167 GLY A O 1
ATOM 1314 N N . PHE A 1 168 ? 7.759 -6.821 -15.159 1.00 75.94 168 PHE A N 1
ATOM 1315 C CA . PHE A 1 168 ? 8.234 -6.387 -16.472 1.00 75.94 168 PHE A CA 1
ATOM 1316 C C . PHE A 1 168 ? 9.433 -5.441 -16.378 1.00 75.94 168 PHE A C 1
ATOM 1318 O O . PHE A 1 168 ? 10.383 -5.592 -17.138 1.00 75.94 168 PHE A O 1
ATOM 1325 N N . ARG A 1 169 ? 9.452 -4.500 -15.428 1.00 74.25 169 ARG A N 1
ATOM 1326 C CA . ARG A 1 169 ? 10.572 -3.564 -15.226 1.00 74.25 169 ARG A CA 1
ATOM 1327 C C . ARG A 1 169 ? 11.865 -4.258 -14.833 1.00 74.25 169 ARG A C 1
ATOM 1329 O O . ARG A 1 169 ? 12.933 -3.870 -15.291 1.00 74.25 169 ARG A O 1
ATOM 1336 N N . LYS A 1 170 ? 11.780 -5.231 -13.929 1.00 74.62 170 LYS A N 1
ATOM 1337 C CA . LYS A 1 170 ? 12.960 -5.875 -13.342 1.00 74.62 170 LYS A CA 1
ATOM 1338 C C . LYS A 1 170 ? 13.400 -7.126 -14.092 1.00 74.62 170 LYS A C 1
ATOM 1340 O O . LYS A 1 170 ? 14.568 -7.492 -13.998 1.00 74.62 170 LYS A O 1
ATOM 1345 N N . PHE A 1 171 ? 12.488 -7.783 -14.806 1.00 77.19 171 PHE A N 1
ATOM 1346 C CA . PHE A 1 171 ? 12.740 -9.082 -15.435 1.00 77.19 171 PHE A CA 1
ATOM 1347 C C . PHE A 1 171 ? 12.323 -9.155 -16.907 1.00 77.19 171 PHE A C 1
ATOM 1349 O O . PHE A 1 171 ? 12.736 -10.092 -17.585 1.00 77.19 171 PHE A O 1
ATOM 1356 N N . GLY A 1 172 ? 11.545 -8.191 -17.408 1.00 63.81 172 GLY A N 1
ATOM 1357 C CA . GLY A 1 172 ? 11.279 -8.032 -18.836 1.00 63.81 172 GLY A CA 1
ATOM 1358 C C . GLY A 1 172 ? 12.475 -7.378 -19.527 1.00 63.81 172 GLY A C 1
ATOM 1359 O O . GLY A 1 172 ? 13.094 -6.475 -18.969 1.00 63.81 172 GLY A O 1
ATOM 1360 N N . GLY A 1 173 ? 12.832 -7.871 -20.714 1.00 65.69 173 GLY A N 1
ATOM 1361 C CA . GLY A 1 173 ? 13.974 -7.389 -21.497 1.00 65.69 173 GLY A CA 1
ATOM 1362 C C . GLY A 1 173 ? 13.816 -5.958 -22.041 1.00 65.69 173 GLY A C 1
ATOM 1363 O O . GLY A 1 173 ? 13.113 -5.122 -21.476 1.00 65.69 173 GLY A O 1
ATOM 1364 N N . GLY A 1 174 ? 14.475 -5.660 -23.167 1.00 56.44 174 GLY A N 1
ATOM 1365 C CA . GLY A 1 174 ? 14.619 -4.295 -23.708 1.00 56.44 174 GLY A CA 1
ATOM 1366 C C . GLY A 1 174 ? 13.319 -3.506 -23.947 1.00 56.44 174 GLY A C 1
ATOM 1367 O O . GLY A 1 174 ? 13.331 -2.280 -23.870 1.00 56.44 174 GLY A O 1
ATOM 1368 N N . GLU A 1 175 ? 12.181 -4.177 -24.144 1.00 57.88 175 GLU A N 1
ATOM 1369 C CA . GLU A 1 175 ? 10.872 -3.542 -24.391 1.00 57.88 175 GLU A CA 1
ATOM 1370 C C . GLU A 1 175 ? 10.163 -3.012 -23.129 1.00 57.88 175 GLU A C 1
ATOM 1372 O O . GLU A 1 175 ? 9.100 -2.392 -23.195 1.00 57.88 175 GLU A O 1
ATOM 1377 N N . SER A 1 176 ? 10.761 -3.193 -21.951 1.00 53.56 176 SER A N 1
ATOM 1378 C CA . SER A 1 176 ? 10.156 -2.864 -20.656 1.00 53.56 176 SER A CA 1
ATOM 1379 C C . SER A 1 176 ? 9.738 -1.386 -20.483 1.00 53.56 176 SER A C 1
ATOM 1381 O O . SER A 1 176 ? 8.808 -1.054 -19.734 1.00 53.56 176 SER A O 1
ATOM 1383 N N . ARG A 1 177 ? 10.360 -0.465 -21.236 1.00 55.91 177 ARG A N 1
ATOM 1384 C CA . ARG A 1 177 ? 9.983 0.961 -21.236 1.00 55.91 177 ARG A CA 1
ATOM 1385 C C . ARG A 1 177 ? 8.584 1.210 -21.818 1.00 55.91 177 ARG A C 1
ATOM 1387 O O . ARG A 1 177 ? 7.881 2.076 -21.299 1.00 55.91 177 ARG A O 1
ATOM 1394 N N . ALA A 1 178 ? 8.144 0.430 -22.809 1.00 57.69 178 ALA A N 1
ATOM 1395 C CA . ALA A 1 178 ? 6.810 0.563 -23.404 1.00 57.69 178 ALA A CA 1
ATOM 1396 C C . ALA A 1 178 ? 5.699 0.177 -22.411 1.00 57.69 178 ALA A C 1
ATOM 1398 O O . ALA A 1 178 ? 4.667 0.838 -22.320 1.00 57.69 178 ALA A O 1
ATOM 1399 N N . ILE A 1 179 ? 5.942 -0.835 -21.575 1.00 60.25 179 ILE A N 1
ATOM 1400 C CA . ILE A 1 179 ? 4.969 -1.324 -20.586 1.00 60.25 179 ILE A CA 1
ATOM 1401 C C . ILE A 1 179 ? 4.732 -0.296 -19.469 1.00 60.25 179 ILE A C 1
ATOM 1403 O O . ILE A 1 179 ? 3.606 -0.138 -18.993 1.00 60.25 179 ILE A O 1
ATOM 1407 N N . THR A 1 180 ? 5.758 0.481 -19.104 1.00 59.22 180 THR A N 1
ATOM 1408 C CA . THR A 1 180 ? 5.624 1.563 -18.110 1.00 59.22 180 THR A CA 1
ATOM 1409 C C . THR A 1 180 ? 4.669 2.661 -18.602 1.00 59.22 180 THR A C 1
ATOM 1411 O O . THR A 1 180 ? 3.864 3.175 -17.825 1.00 59.22 180 THR A O 1
ATOM 1414 N N . ALA A 1 181 ? 4.664 2.957 -19.909 1.00 63.66 181 ALA A N 1
ATOM 1415 C CA . ALA A 1 181 ? 3.717 3.899 -20.517 1.00 63.66 181 ALA A CA 1
ATOM 1416 C C . ALA A 1 181 ? 2.253 3.413 -20.443 1.00 63.66 181 ALA A C 1
ATOM 1418 O O . ALA A 1 181 ? 1.318 4.216 -20.507 1.00 63.66 181 ALA A O 1
ATOM 1419 N N . HIS A 1 182 ? 2.039 2.109 -20.251 1.00 67.19 182 HIS A N 1
ATOM 1420 C CA . HIS A 1 182 ? 0.721 1.492 -20.131 1.00 67.19 182 HIS A CA 1
ATOM 1421 C C . HIS A 1 182 ? 0.270 1.246 -18.684 1.00 67.19 182 HIS A C 1
ATOM 1423 O O . HIS A 1 182 ? -0.820 0.705 -18.490 1.00 67.19 182 HIS A O 1
ATOM 1429 N N . GLN A 1 183 ? 1.016 1.709 -17.672 1.00 70.06 183 GLN A N 1
ATOM 1430 C CA . GLN A 1 183 ? 0.653 1.555 -16.255 1.00 70.06 183 GLN A CA 1
ATOM 1431 C C . GLN A 1 183 ? -0.772 2.034 -15.950 1.00 70.06 183 GLN A C 1
ATOM 1433 O O . GLN A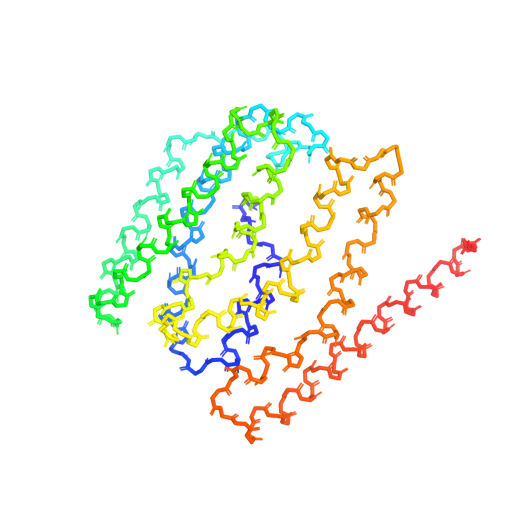 1 183 ? -1.566 1.302 -15.363 1.00 70.06 183 GLN A O 1
ATOM 1438 N N . MET A 1 184 ? -1.127 3.237 -16.410 1.00 66.69 184 MET A N 1
ATOM 1439 C CA . MET A 1 184 ? -2.477 3.784 -16.222 1.00 66.69 184 MET A CA 1
ATOM 1440 C C . MET A 1 184 ? -3.552 2.978 -16.973 1.00 66.69 184 MET A C 1
ATOM 1442 O O . MET A 1 184 ? -4.714 2.987 -16.578 1.00 66.69 184 MET A O 1
ATOM 1446 N N . THR A 1 185 ? -3.196 2.293 -18.069 1.00 71.00 185 THR A N 1
ATOM 1447 C CA . THR A 1 185 ? -4.116 1.391 -18.786 1.00 71.00 185 THR A CA 1
ATOM 1448 C C . THR A 1 185 ? -4.406 0.155 -17.957 1.00 71.00 185 THR A C 1
ATOM 1450 O O . THR A 1 185 ? -5.568 -0.166 -17.750 1.00 71.00 185 THR A O 1
ATOM 1453 N N . LEU A 1 186 ? -3.353 -0.504 -17.470 1.00 71.50 186 LEU A N 1
ATOM 1454 C CA . LEU A 1 186 ? -3.457 -1.736 -16.694 1.00 71.50 186 LEU A CA 1
ATOM 1455 C C . LEU A 1 186 ? -4.202 -1.498 -15.384 1.00 71.50 186 LEU A C 1
ATOM 1457 O O . LEU A 1 186 ? -5.075 -2.278 -15.025 1.00 71.50 186 LEU A O 1
ATOM 1461 N N . GLN A 1 187 ? -3.907 -0.388 -14.707 1.00 72.88 187 GLN A N 1
ATOM 1462 C CA . GLN A 1 187 ? -4.607 -0.013 -13.484 1.00 72.88 187 GLN A CA 1
ATOM 1463 C C . GLN A 1 187 ? -6.080 0.321 -13.748 1.00 72.88 187 GLN A C 1
ATOM 1465 O O . GLN A 1 187 ? -6.942 -0.145 -13.014 1.00 72.88 187 GLN A O 1
ATOM 1470 N N . GLY A 1 188 ? -6.384 1.061 -14.821 1.00 69.56 188 GLY A N 1
ATOM 1471 C CA . GLY A 1 188 ? -7.770 1.318 -15.220 1.00 69.56 188 GLY A CA 1
ATOM 1472 C C . GLY A 1 188 ? -8.534 0.031 -15.540 1.00 69.56 188 GLY A C 1
ATOM 1473 O O . GLY A 1 188 ? -9.635 -0.161 -15.041 1.00 69.56 188 GLY A O 1
ATOM 1474 N N . ALA A 1 189 ? -7.932 -0.885 -16.302 1.00 73.12 189 ALA A N 1
ATOM 1475 C CA . ALA A 1 189 ? -8.543 -2.169 -16.646 1.00 73.12 189 ALA A CA 1
ATOM 1476 C C . ALA A 1 189 ? -8.781 -3.056 -15.413 1.00 73.12 189 ALA A C 1
ATOM 1478 O O . ALA A 1 189 ? -9.845 -3.652 -15.286 1.00 73.12 189 ALA A O 1
ATOM 1479 N N . ALA A 1 190 ? -7.821 -3.110 -14.487 1.00 76.38 190 ALA A N 1
ATOM 1480 C CA . ALA A 1 190 ? -7.958 -3.876 -13.254 1.00 76.38 190 ALA A CA 1
ATOM 1481 C C . ALA A 1 190 ? -9.038 -3.303 -12.329 1.00 76.38 190 ALA A C 1
ATOM 1483 O O . ALA A 1 190 ? -9.830 -4.068 -11.789 1.00 76.38 190 ALA A O 1
ATOM 1484 N N . ILE A 1 191 ? -9.127 -1.975 -12.196 1.00 70.94 191 ILE A N 1
ATOM 1485 C CA . ILE A 1 191 ? -10.243 -1.332 -11.490 1.00 70.94 191 ILE A CA 1
ATOM 1486 C C . ILE A 1 191 ? -11.557 -1.719 -12.177 1.00 70.94 191 ILE A C 1
ATOM 1488 O O . ILE A 1 191 ? -12.445 -2.248 -11.528 1.00 70.94 191 ILE A O 1
ATOM 1492 N N . MET A 1 192 ? -11.677 -1.573 -13.496 1.00 69.94 192 MET A N 1
ATOM 1493 C CA . MET A 1 192 ? -12.914 -1.936 -14.199 1.00 69.94 192 MET A CA 1
ATOM 1494 C C . MET A 1 192 ? -13.328 -3.400 -13.994 1.00 69.94 192 MET A C 1
ATOM 1496 O O . MET A 1 192 ? -14.513 -3.667 -13.811 1.00 69.94 192 MET A O 1
ATOM 1500 N N . ALA A 1 193 ? -12.368 -4.328 -13.999 1.00 72.56 193 ALA A N 1
ATOM 1501 C CA . ALA A 1 193 ? -12.625 -5.759 -13.865 1.00 72.56 193 ALA A CA 1
ATOM 1502 C C . ALA A 1 193 ? -12.923 -6.198 -12.423 1.00 72.56 193 ALA A C 1
ATOM 1504 O O . ALA A 1 193 ? -13.777 -7.054 -12.206 1.00 72.56 193 ALA A O 1
ATOM 1505 N N . PHE A 1 194 ? -12.217 -5.635 -11.438 1.00 72.38 194 PHE A N 1
ATOM 1506 C CA . PHE A 1 194 ? -12.215 -6.146 -10.064 1.00 72.38 194 PHE A CA 1
ATOM 1507 C C . PHE A 1 194 ? -12.890 -5.222 -9.047 1.00 72.38 194 PHE A C 1
ATOM 1509 O O . PHE A 1 194 ? -13.140 -5.652 -7.925 1.00 72.38 194 PHE A O 1
ATOM 1516 N N . PHE A 1 195 ? -13.254 -3.990 -9.410 1.00 68.25 195 PHE A N 1
ATOM 1517 C CA . PHE A 1 195 ? -13.989 -3.082 -8.522 1.00 68.25 195 PHE A CA 1
ATOM 1518 C C . PHE A 1 195 ? -15.341 -3.644 -8.036 1.00 68.25 195 PHE A C 1
ATOM 1520 O O . PHE A 1 195 ? -15.676 -3.406 -6.878 1.00 68.25 195 PHE A O 1
ATOM 1527 N N . PRO A 1 196 ? -16.080 -4.477 -8.803 1.00 68.69 196 PRO A N 1
ATOM 1528 C CA . PRO A 1 196 ? -17.234 -5.198 -8.259 1.00 68.69 196 PRO A CA 1
ATOM 1529 C C . PRO A 1 196 ? -16.907 -6.103 -7.062 1.00 68.69 196 PRO A C 1
ATOM 1531 O O . PRO A 1 196 ? -17.729 -6.238 -6.160 1.00 68.69 196 PRO A O 1
ATOM 1534 N N . LEU A 1 197 ? -15.699 -6.678 -6.996 1.00 66.69 197 LEU A N 1
ATOM 1535 C CA . LEU A 1 197 ? -15.269 -7.498 -5.856 1.00 66.69 197 LEU A CA 1
ATOM 1536 C C . LEU A 1 197 ? -15.022 -6.658 -4.596 1.00 66.69 197 LEU A C 1
ATOM 1538 O O . LEU A 1 197 ? -15.256 -7.147 -3.495 1.00 66.69 197 LEU A O 1
ATOM 1542 N N . LEU A 1 198 ? -14.584 -5.400 -4.744 1.00 64.81 198 LEU A N 1
ATOM 1543 C CA . LEU A 1 198 ? -14.460 -4.466 -3.615 1.00 64.81 198 LEU A CA 1
ATOM 1544 C C . LEU A 1 198 ? -15.819 -4.179 -2.971 1.00 64.81 198 LEU A C 1
ATOM 1546 O O . LEU A 1 198 ? -15.882 -3.943 -1.770 1.00 64.81 198 LEU A O 1
ATOM 1550 N N . VAL A 1 199 ? -16.894 -4.231 -3.756 1.00 63.91 199 VAL A N 1
ATOM 1551 C CA . VAL A 1 199 ? -18.255 -3.956 -3.283 1.00 63.91 199 VAL A CA 1
ATOM 1552 C C . VAL A 1 199 ? -19.001 -5.189 -2.831 1.00 63.91 199 VAL A C 1
ATOM 1554 O O . VAL A 1 199 ? -19.730 -5.115 -1.853 1.00 63.91 199 VAL A O 1
ATOM 1557 N N . ALA A 1 200 ? -18.739 -6.351 -3.421 1.00 63.59 200 ALA A N 1
ATOM 1558 C CA . ALA A 1 200 ? -19.194 -7.610 -2.836 1.00 63.59 200 ALA A CA 1
ATOM 1559 C C . ALA A 1 200 ? -18.637 -7.837 -1.412 1.00 63.59 200 ALA A C 1
ATOM 1561 O O . ALA A 1 200 ? -19.209 -8.609 -0.648 1.00 63.59 200 ALA A O 1
ATOM 1562 N N . ALA A 1 201 ? -17.530 -7.174 -1.059 1.00 62.28 201 ALA A N 1
ATOM 1563 C CA . ALA A 1 201 ? -16.932 -7.212 0.271 1.00 62.28 201 ALA A CA 1
ATOM 1564 C C . ALA A 1 201 ? -17.502 -6.169 1.260 1.00 62.28 201 ALA A C 1
ATOM 1566 O O . ALA A 1 201 ? -17.080 -6.178 2.415 1.00 62.28 201 ALA A O 1
ATOM 1567 N N . SER A 1 202 ? -18.417 -5.274 0.855 1.00 61.91 202 SER A N 1
ATOM 1568 C CA . SER A 1 202 ? -19.049 -4.312 1.774 1.00 61.91 202 SER A CA 1
ATOM 1569 C C . SER A 1 202 ? -20.301 -4.900 2.442 1.00 61.91 202 SER A C 1
ATOM 1571 O O . SER A 1 202 ? -21.014 -5.725 1.871 1.00 61.91 202 SER A O 1
ATOM 1573 N N . SER A 1 203 ? -20.559 -4.495 3.689 1.00 54.34 203 SER A N 1
ATOM 1574 C CA . SER A 1 203 ? -21.585 -5.092 4.556 1.00 54.34 203 SER A CA 1
ATOM 1575 C C . SER A 1 203 ? -23.016 -4.609 4.294 1.00 54.34 203 SER A C 1
ATOM 1577 O O . SER A 1 203 ? -23.950 -5.233 4.789 1.00 54.34 203 SER A O 1
ATOM 1579 N N . ASP A 1 204 ? -23.208 -3.531 3.528 1.00 57.44 204 ASP A N 1
ATOM 1580 C CA . ASP A 1 204 ? -24.514 -2.885 3.360 1.00 57.44 204 ASP A CA 1
ATOM 1581 C C . ASP A 1 204 ? -24.873 -2.735 1.875 1.00 57.44 204 ASP A C 1
ATOM 1583 O O . ASP A 1 204 ? -24.501 -1.764 1.217 1.00 57.44 204 ASP A O 1
ATOM 1587 N N . GLN A 1 205 ? -25.531 -3.749 1.304 1.00 55.00 205 GLN A N 1
ATOM 1588 C CA . GLN A 1 205 ? -25.627 -3.956 -0.151 1.00 55.00 205 GLN A CA 1
ATOM 1589 C C . GLN A 1 205 ? -26.593 -3.005 -0.885 1.00 55.00 205 GLN A C 1
ATOM 1591 O O . GLN A 1 205 ? -26.492 -2.851 -2.101 1.00 55.00 205 GLN A O 1
ATOM 1596 N N . THR A 1 206 ? -27.533 -2.352 -0.198 1.00 54.91 206 THR A N 1
ATOM 1597 C CA . THR A 1 206 ? -28.639 -1.623 -0.853 1.00 54.91 206 THR A CA 1
ATOM 1598 C C . THR A 1 206 ? -28.315 -0.157 -1.137 1.00 54.91 206 THR A C 1
ATOM 1600 O O . THR A 1 206 ? -28.460 0.281 -2.276 1.00 54.91 206 THR A O 1
ATOM 1603 N N . ILE A 1 207 ? -27.818 0.600 -0.156 1.00 50.62 207 ILE A N 1
ATOM 1604 C CA . ILE A 1 207 ? -27.463 2.024 -0.335 1.00 50.62 207 ILE A CA 1
ATOM 1605 C C . ILE A 1 207 ? -26.118 2.168 -1.058 1.00 50.62 207 ILE A C 1
ATOM 1607 O O . ILE A 1 207 ? -25.954 3.044 -1.913 1.00 50.62 207 ILE A O 1
ATOM 1611 N N . SER A 1 208 ? -25.173 1.266 -0.777 1.00 55.53 208 SER A N 1
ATOM 1612 C CA . SER A 1 208 ? -23.859 1.281 -1.417 1.00 55.53 208 SER A CA 1
ATOM 1613 C C . SER A 1 208 ? -23.950 1.007 -2.917 1.00 55.53 208 SER A C 1
ATOM 1615 O O . SER A 1 208 ? -23.249 1.675 -3.663 1.00 55.53 208 SER A O 1
ATOM 1617 N N . SER A 1 209 ? -24.859 0.138 -3.383 1.00 54.16 209 SER A N 1
ATOM 1618 C CA . SER A 1 209 ? -24.976 -0.254 -4.799 1.00 54.16 209 SER A CA 1
ATOM 1619 C C . SER A 1 209 ? -25.295 0.898 -5.767 1.00 54.16 209 SER A C 1
ATOM 1621 O O . SER A 1 209 ? -24.734 0.940 -6.863 1.00 54.16 209 SER A O 1
ATOM 1623 N N . ASN A 1 210 ? -26.127 1.869 -5.372 1.00 51.12 210 ASN A N 1
ATOM 1624 C CA . ASN A 1 210 ? -26.515 2.998 -6.230 1.00 51.12 210 ASN A CA 1
ATOM 1625 C C . ASN A 1 210 ? -25.440 4.091 -6.298 1.00 51.12 210 ASN A C 1
ATOM 1627 O O . ASN A 1 210 ? -25.082 4.536 -7.390 1.00 51.12 210 ASN A O 1
ATOM 1631 N N . ALA A 1 211 ? -24.874 4.491 -5.154 1.00 53.69 211 ALA A N 1
ATOM 1632 C CA . ALA A 1 211 ? -23.727 5.402 -5.129 1.00 53.69 211 ALA A CA 1
ATOM 1633 C C . ALA A 1 211 ? -22.498 4.761 -5.811 1.00 53.69 211 ALA A C 1
ATOM 1635 O O . ALA A 1 211 ? -21.742 5.429 -6.514 1.00 53.69 211 ALA A O 1
ATOM 1636 N N . PHE A 1 212 ? -22.350 3.439 -5.687 1.00 57.06 212 PHE A N 1
ATOM 1637 C CA . PHE A 1 212 ? -21.334 2.624 -6.351 1.00 57.06 212 PHE A CA 1
ATOM 1638 C C . PHE A 1 212 ? -21.501 2.567 -7.865 1.00 57.06 212 PHE A C 1
ATOM 1640 O O . PHE A 1 212 ? -20.524 2.777 -8.581 1.00 57.06 212 PHE A O 1
ATOM 1647 N N . PHE A 1 213 ? -22.712 2.316 -8.368 1.00 56.44 213 PHE A N 1
ATOM 1648 C CA . PHE A 1 213 ? -22.981 2.349 -9.803 1.00 56.44 213 PHE A CA 1
ATOM 1649 C C . PHE A 1 213 ? -22.636 3.726 -10.369 1.00 56.44 213 PHE A C 1
ATOM 1651 O O . PHE A 1 213 ? -21.978 3.820 -11.399 1.00 56.44 213 PHE A O 1
ATOM 1658 N N . GLN A 1 214 ? -22.976 4.798 -9.650 1.00 54.88 214 GLN A N 1
ATOM 1659 C CA . GLN A 1 214 ? -22.627 6.157 -10.052 1.00 54.88 214 GLN A CA 1
ATOM 1660 C C . GLN A 1 214 ? -21.112 6.390 -10.060 1.00 54.88 214 GLN A C 1
ATOM 1662 O O . GLN A 1 214 ? -20.595 6.888 -11.053 1.00 54.88 214 GLN A O 1
ATOM 1667 N N . VAL A 1 215 ? -20.369 5.982 -9.028 1.00 56.22 215 VAL A N 1
ATOM 1668 C CA . VAL A 1 215 ? -18.901 6.136 -8.995 1.00 56.22 215 VAL A CA 1
ATOM 1669 C C . VAL A 1 215 ? -18.211 5.260 -10.045 1.00 56.22 215 VAL A C 1
ATOM 1671 O O . VAL A 1 215 ? -17.262 5.720 -10.682 1.00 56.22 215 VAL A O 1
ATOM 1674 N N . TRP A 1 216 ? -18.679 4.030 -10.273 1.00 64.38 216 TRP A N 1
ATOM 1675 C CA . TRP A 1 216 ? -18.140 3.129 -11.296 1.00 64.38 216 TRP A CA 1
ATOM 1676 C C . TRP A 1 216 ? -18.418 3.655 -12.705 1.00 64.38 216 TRP A C 1
ATOM 1678 O O . TRP A 1 216 ? -17.492 3.751 -13.507 1.00 64.38 216 TRP A O 1
ATOM 1688 N N . VAL A 1 217 ? -19.648 4.098 -12.984 1.00 59.62 217 VAL A N 1
ATOM 1689 C CA . VAL A 1 217 ? -20.016 4.735 -14.257 1.00 59.62 217 VAL A CA 1
ATOM 1690 C C . VAL A 1 217 ? -19.237 6.031 -14.455 1.00 59.62 217 VAL A C 1
ATOM 1692 O O . VAL A 1 217 ? -18.671 6.226 -15.524 1.00 59.62 217 VAL A O 1
ATOM 1695 N N . VAL A 1 218 ? -19.119 6.893 -13.444 1.00 58.22 218 VAL A N 1
ATOM 1696 C CA . VAL A 1 218 ? -18.340 8.140 -13.538 1.00 58.22 218 VAL A CA 1
ATOM 1697 C C . VAL A 1 218 ? -16.860 7.842 -13.766 1.00 58.22 218 VAL A C 1
ATOM 1699 O O . VAL A 1 218 ? -16.241 8.474 -14.617 1.00 58.22 218 VAL A O 1
ATOM 1702 N N . SER A 1 219 ? -16.290 6.852 -13.077 1.00 58.28 219 SER A N 1
ATOM 1703 C CA . SER A 1 219 ? -14.892 6.441 -13.261 1.00 58.28 219 SER A CA 1
ATOM 1704 C C . SER A 1 219 ? -14.653 5.845 -14.648 1.00 58.28 219 SER A C 1
ATOM 1706 O O . SER A 1 219 ? -13.646 6.153 -15.286 1.00 58.28 219 SER A O 1
ATOM 1708 N N . PHE A 1 220 ? -15.596 5.048 -15.152 1.00 63.78 220 PHE A N 1
ATOM 1709 C CA . PHE A 1 220 ? -15.569 4.483 -16.497 1.00 63.78 220 PHE A CA 1
ATOM 1710 C C . PHE A 1 220 ? -15.694 5.564 -17.574 1.00 63.78 220 PHE A C 1
ATOM 1712 O O . PHE A 1 220 ? -14.876 5.620 -18.493 1.00 63.78 220 PHE A O 1
ATOM 1719 N N . VAL A 1 221 ? -16.659 6.473 -17.427 1.00 60.91 221 VAL A N 1
ATOM 1720 C CA . VAL A 1 221 ? -16.888 7.608 -18.330 1.00 60.91 221 VAL A CA 1
ATOM 1721 C C . VAL A 1 221 ? -15.693 8.556 -18.315 1.00 60.91 221 VAL A C 1
ATOM 1723 O O . VAL A 1 221 ? -15.240 8.972 -19.377 1.00 60.91 221 VAL A O 1
ATOM 1726 N N . ALA A 1 222 ? -15.113 8.851 -17.150 1.00 61.34 222 ALA A N 1
ATOM 1727 C CA . ALA A 1 222 ? -13.908 9.668 -17.037 1.00 61.34 222 ALA A CA 1
ATOM 1728 C C . ALA A 1 222 ? -12.689 8.980 -17.668 1.00 61.34 222 ALA A C 1
ATOM 1730 O O . ALA A 1 222 ? -11.888 9.629 -18.345 1.00 61.34 222 ALA A O 1
ATOM 1731 N N . TRP A 1 223 ? -12.545 7.662 -17.497 1.00 66.06 223 TRP A N 1
ATOM 1732 C CA . TRP A 1 223 ? -11.464 6.892 -18.110 1.00 66.06 223 TRP A CA 1
ATOM 1733 C C . TRP A 1 223 ? -11.581 6.851 -19.638 1.00 66.06 223 TRP A C 1
ATOM 1735 O O . TRP A 1 223 ? -10.595 7.136 -20.327 1.00 66.06 223 TRP A O 1
ATOM 1745 N N . ILE A 1 224 ? -12.778 6.587 -20.173 1.00 68.25 224 ILE A N 1
ATOM 1746 C CA . ILE A 1 224 ? -13.070 6.687 -21.610 1.00 68.25 224 ILE A CA 1
ATOM 1747 C C . ILE A 1 224 ? -12.826 8.117 -22.092 1.00 68.25 224 ILE A C 1
ATOM 1749 O O . ILE A 1 224 ? -12.096 8.312 -23.057 1.00 68.25 224 ILE A O 1
ATOM 1753 N N . GLY A 1 225 ? -13.354 9.122 -21.395 1.00 65.12 225 GLY A N 1
ATOM 1754 C CA . GLY A 1 225 ? -13.191 10.534 -21.732 1.00 65.12 225 GLY A CA 1
ATOM 1755 C C . GLY A 1 225 ? -11.722 10.936 -21.840 1.00 65.12 225 GLY A C 1
ATOM 1756 O O . GLY A 1 225 ? -11.309 11.492 -22.854 1.00 65.12 225 GLY A O 1
ATOM 1757 N N . MET A 1 226 ? -10.888 10.568 -20.864 1.00 66.94 226 MET A N 1
ATOM 1758 C CA . MET A 1 226 ? -9.443 10.821 -20.908 1.00 66.94 226 MET A CA 1
ATOM 1759 C C . MET A 1 226 ? -8.740 10.082 -22.052 1.00 66.94 226 MET A C 1
ATOM 1761 O O . MET A 1 226 ? -7.808 10.625 -22.651 1.00 66.94 226 MET A O 1
ATOM 1765 N N . ARG A 1 227 ? -9.155 8.850 -22.372 1.00 66.88 227 ARG A N 1
ATOM 1766 C CA . ARG A 1 227 ? -8.611 8.080 -23.504 1.00 66.88 227 ARG A CA 1
ATOM 1767 C C . ARG A 1 227 ? -8.958 8.730 -24.832 1.00 66.88 227 ARG A C 1
ATOM 1769 O O . ARG A 1 227 ? -8.063 8.927 -25.653 1.00 66.88 227 ARG A O 1
ATOM 1776 N N . THR A 1 228 ? -10.218 9.105 -25.006 1.00 65.06 228 THR A N 1
ATOM 1777 C CA . THR A 1 228 ? -10.721 9.792 -26.192 1.00 65.06 228 THR A CA 1
ATOM 1778 C C . THR A 1 228 ? -10.032 11.141 -26.356 1.00 65.06 228 THR A C 1
ATOM 1780 O O . THR A 1 228 ? -9.498 11.413 -27.423 1.00 65.06 228 THR A O 1
ATOM 1783 N N . LEU A 1 229 ? -9.907 11.938 -25.291 1.00 63.81 229 LEU A N 1
ATOM 1784 C CA . LEU A 1 229 ? -9.251 13.248 -25.339 1.00 63.81 229 LEU A CA 1
ATOM 1785 C C . LEU A 1 229 ? -7.757 13.143 -25.687 1.00 63.81 229 LEU A C 1
ATOM 1787 O O . LEU A 1 229 ? -7.241 13.942 -26.466 1.00 63.81 229 LEU A O 1
ATOM 1791 N N . ARG A 1 230 ? -7.052 12.132 -25.155 1.00 72.12 230 ARG A N 1
ATOM 1792 C CA . ARG A 1 230 ? -5.655 11.850 -25.530 1.00 72.12 230 ARG A CA 1
ATOM 1793 C C . ARG A 1 230 ? -5.533 11.414 -26.987 1.00 72.12 230 ARG A C 1
ATOM 1795 O O . ARG A 1 230 ? -4.615 11.866 -27.662 1.00 72.12 230 ARG A O 1
ATOM 1802 N N . LYS A 1 231 ? -6.443 10.565 -27.472 1.00 70.69 231 LYS A N 1
ATOM 1803 C CA . LYS A 1 231 ? -6.463 10.125 -28.874 1.00 70.69 231 LYS A CA 1
ATOM 1804 C C . LYS A 1 231 ? -6.739 11.302 -29.813 1.00 70.69 231 LYS A C 1
ATOM 1806 O O . LYS A 1 231 ? -6.012 11.478 -30.779 1.00 70.69 231 LYS A O 1
ATOM 1811 N N . VAL A 1 232 ? -7.709 12.154 -29.480 1.00 66.06 232 VAL A N 1
ATOM 1812 C CA . VAL A 1 232 ? -8.028 13.384 -30.224 1.00 66.06 232 VAL A CA 1
ATOM 1813 C C . VAL A 1 232 ? -6.841 14.346 -30.243 1.00 66.06 232 VAL A C 1
ATOM 1815 O O . VAL A 1 232 ? -6.489 14.836 -31.308 1.00 66.06 232 VAL A O 1
ATOM 1818 N N . ARG A 1 233 ? -6.149 14.557 -29.115 1.00 67.62 233 ARG A N 1
ATOM 1819 C CA . ARG A 1 233 ? -4.924 15.378 -29.089 1.00 67.62 233 ARG A CA 1
ATOM 1820 C C . ARG A 1 233 ? -3.812 14.838 -29.987 1.00 67.62 233 ARG A C 1
ATOM 1822 O O . ARG A 1 233 ? -3.163 15.639 -30.644 1.00 67.62 233 ARG A O 1
ATOM 1829 N N . ARG A 1 234 ? -3.603 13.519 -30.033 1.00 69.81 234 ARG A N 1
ATOM 1830 C CA . ARG A 1 234 ? -2.600 12.902 -30.921 1.00 69.81 234 ARG A CA 1
ATOM 1831 C C . ARG A 1 234 ? -2.958 13.064 -32.395 1.00 69.81 234 ARG A C 1
ATOM 1833 O O . ARG A 1 234 ? -2.123 13.517 -33.166 1.00 69.81 234 ARG A O 1
ATOM 1840 N N . MET A 1 235 ? -4.225 12.833 -32.747 1.00 64.62 235 MET A N 1
ATOM 1841 C CA . MET A 1 235 ? -4.721 13.064 -34.109 1.00 64.62 235 MET A CA 1
ATOM 1842 C C . MET A 1 235 ? -4.570 14.534 -34.534 1.00 64.62 235 MET A C 1
ATOM 1844 O O . MET A 1 235 ? -4.145 14.801 -35.651 1.00 64.62 235 MET A O 1
ATOM 1848 N N . MET A 1 236 ? -4.849 15.491 -33.640 1.00 66.44 236 MET A N 1
ATOM 1849 C CA . MET A 1 236 ? -4.636 16.922 -33.913 1.00 66.44 236 MET A CA 1
ATOM 1850 C C . MET A 1 236 ? -3.153 17.310 -34.012 1.00 66.44 236 MET A C 1
ATOM 1852 O O . MET A 1 236 ? -2.831 18.288 -34.676 1.00 66.44 236 MET A O 1
ATOM 1856 N N . ALA A 1 237 ? -2.255 16.559 -33.371 1.00 76.56 237 ALA A N 1
ATOM 1857 C CA . ALA A 1 237 ? -0.809 16.753 -33.467 1.00 76.56 237 ALA A CA 1
ATOM 1858 C C . ALA A 1 237 ? -0.182 16.066 -34.699 1.00 76.56 237 ALA A C 1
ATOM 1860 O O . ALA A 1 237 ? 1.024 16.170 -34.896 1.00 76.56 237 ALA A O 1
ATOM 1861 N N . GLY A 1 238 ? -0.976 15.363 -35.518 1.00 65.94 238 GLY A N 1
ATOM 1862 C CA . GLY A 1 238 ? -0.485 14.606 -36.674 1.00 65.94 238 GLY A CA 1
ATOM 1863 C C . GLY A 1 238 ? 0.225 13.295 -36.315 1.00 65.94 238 GLY A C 1
ATOM 1864 O O . GLY A 1 238 ? 0.840 12.681 -37.181 1.00 65.94 238 GLY A O 1
ATOM 1865 N N . GLU A 1 239 ? 0.140 12.853 -35.058 1.00 56.66 239 GLU A N 1
ATOM 1866 C CA . GLU A 1 239 ? 0.684 11.574 -34.598 1.00 56.66 239 GLU A CA 1
ATOM 1867 C C . GLU A 1 239 ? -0.384 10.480 -34.776 1.00 56.66 239 GLU A C 1
ATOM 1869 O O . GLU A 1 239 ? -1.410 10.488 -34.084 1.00 56.66 239 GLU A O 1
ATOM 1874 N N . THR A 1 240 ? -0.161 9.556 -35.718 1.00 54.06 240 THR A N 1
ATOM 1875 C CA . THR A 1 240 ? -0.993 8.354 -35.932 1.00 54.06 240 THR A CA 1
ATOM 1876 C C . THR A 1 240 ? -0.700 7.263 -34.913 1.0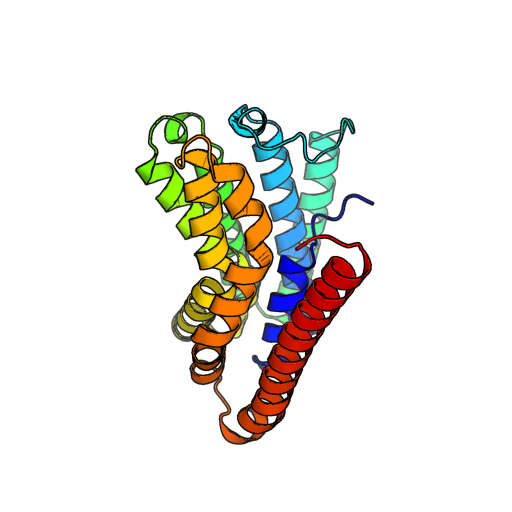0 54.06 240 THR A C 1
ATOM 1878 O O . THR A 1 240 ? 0.494 6.908 -34.783 1.00 54.06 240 THR A O 1
#